Protein AF-R7U9B1-F1 (afdb_monomer_lite)

Organism: Capitella teleta (NCBI:txid283909)

Sequence (199 aa):
MVTTECTVDADKGMPSSDMFSIMAIFERVDSETIRSYTKELQITNTNEERYILKQGPKVVRNLEELTELSSTSPVQFSTSKIEIVRTEDQNPNNWKVQGDLVKITFANGYELLWDGVKTFKIIAPEGQVDNCGLCGNNDGQGPDMLTGPHTVNETSRECDGKKVDVTFNSEASSEAELINSWFAEKIGDSSACQEECRS

pLDDT: mean 81.87, std 12.93, range [31.33, 94.88]

Radius of gyration: 17.47 Å; chains: 1; bounding box: 46×41×41 Å

Structure (mmCIF, N/CA/C/O backbone):
data_AF-R7U9B1-F1
#
_entry.id   AF-R7U9B1-F1
#
loop_
_atom_site.group_PDB
_atom_site.id
_atom_site.type_symbol
_atom_site.label_atom_id
_atom_site.label_alt_id
_atom_site.label_comp_id
_atom_site.label_asym_id
_atom_site.label_entity_id
_atom_site.label_seq_id
_atom_site.pdbx_PDB_ins_code
_atom_site.Cartn_x
_atom_site.Cartn_y
_atom_site.Cartn_z
_atom_site.occupancy
_atom_site.B_iso_or_equiv
_atom_site.auth_seq_id
_atom_site.auth_comp_id
_atom_site.auth_asym_id
_atom_site.auth_atom_id
_atom_site.pdbx_PDB_model_num
ATOM 1 N N . MET A 1 1 ? 3.415 -2.328 -4.914 1.00 75.94 1 MET A N 1
ATOM 2 C CA . MET A 1 1 ? 3.917 -1.858 -3.604 1.00 75.94 1 MET A CA 1
ATOM 3 C C . MET A 1 1 ? 3.895 -0.335 -3.590 1.00 75.94 1 MET A C 1
ATOM 5 O O . MET A 1 1 ? 4.026 0.246 -4.661 1.00 75.94 1 MET A O 1
ATOM 9 N N . VAL A 1 2 ? 3.700 0.278 -2.422 1.00 76.19 2 VAL A N 1
ATOM 10 C CA . VAL A 1 2 ? 3.919 1.710 -2.143 1.00 76.19 2 VAL A CA 1
ATOM 11 C C . VAL A 1 2 ? 4.778 1.797 -0.887 1.00 76.19 2 VAL A C 1
ATOM 13 O O . VAL A 1 2 ? 4.534 1.040 0.051 1.00 76.19 2 VAL A O 1
ATOM 16 N N . THR A 1 3 ? 5.789 2.653 -0.873 1.00 73.06 3 THR A N 1
ATOM 17 C CA . THR A 1 3 ? 6.709 2.810 0.254 1.00 73.06 3 THR A CA 1
ATOM 18 C C . THR A 1 3 ? 7.252 4.232 0.309 1.00 73.06 3 THR A C 1
ATOM 20 O O . THR A 1 3 ? 7.237 4.941 -0.692 1.00 73.06 3 THR A O 1
ATOM 23 N N . THR A 1 4 ? 7.747 4.632 1.471 1.00 69.19 4 THR A N 1
ATOM 24 C CA . THR A 1 4 ? 8.568 5.842 1.646 1.00 69.19 4 THR A CA 1
ATOM 25 C C . THR A 1 4 ? 10.071 5.543 1.625 1.00 69.19 4 THR A C 1
ATOM 27 O O . THR A 1 4 ? 10.901 6.432 1.784 1.00 69.19 4 THR A O 1
ATOM 30 N N . GLU A 1 5 ? 10.455 4.274 1.469 1.00 73.62 5 GLU A N 1
ATOM 31 C CA . GLU A 1 5 ? 11.852 3.834 1.353 1.00 73.62 5 GLU A CA 1
ATOM 32 C C . GLU A 1 5 ? 12.360 3.988 -0.087 1.00 73.62 5 GLU A C 1
ATOM 34 O O . GLU A 1 5 ? 12.566 3.015 -0.811 1.00 73.62 5 GLU A O 1
ATOM 39 N N . CYS A 1 6 ? 12.525 5.233 -0.526 1.00 72.62 6 CYS A N 1
ATOM 40 C CA . CYS A 1 6 ? 12.761 5.546 -1.938 1.00 72.62 6 CYS A CA 1
ATOM 41 C C . CYS A 1 6 ? 14.221 5.827 -2.287 1.00 72.62 6 CYS A C 1
ATOM 43 O O . CYS A 1 6 ? 14.540 6.123 -3.436 1.00 72.62 6 CYS A O 1
ATOM 45 N N . THR A 1 7 ? 15.128 5.713 -1.317 1.00 63.53 7 THR A N 1
ATOM 46 C CA . THR A 1 7 ? 16.565 5.933 -1.507 1.00 63.53 7 THR A CA 1
ATOM 47 C C . THR A 1 7 ? 17.367 4.733 -1.029 1.00 63.53 7 THR A C 1
ATOM 49 O O . THR A 1 7 ? 17.192 4.283 0.101 1.00 63.53 7 THR A O 1
ATOM 52 N N . VAL A 1 8 ? 18.309 4.273 -1.853 1.00 50.31 8 VAL A N 1
ATOM 53 C CA . VAL A 1 8 ? 19.342 3.302 -1.463 1.00 50.31 8 VAL A CA 1
ATOM 54 C C . VAL A 1 8 ? 20.493 4.072 -0.811 1.00 50.31 8 VAL A C 1
ATOM 56 O O . VAL A 1 8 ? 21.564 4.199 -1.392 1.00 50.31 8 VAL A O 1
ATOM 59 N N . ASP A 1 9 ? 20.268 4.687 0.350 1.00 42.50 9 ASP A N 1
ATOM 60 C CA . ASP A 1 9 ? 21.328 5.446 1.025 1.00 42.50 9 ASP A CA 1
ATOM 61 C C . ASP A 1 9 ? 22.011 4.578 2.086 1.00 42.50 9 ASP A C 1
ATOM 63 O O . ASP A 1 9 ? 21.491 4.375 3.181 1.00 42.50 9 ASP A O 1
ATOM 67 N N . ALA A 1 10 ? 23.214 4.095 1.762 1.00 38.34 10 ALA A N 1
ATOM 68 C CA . ALA A 1 10 ? 24.115 3.428 2.705 1.00 38.34 10 ALA A CA 1
ATOM 69 C C . ALA A 1 10 ? 24.669 4.383 3.790 1.00 38.34 10 ALA A C 1
ATOM 71 O O . ALA A 1 10 ? 25.224 3.913 4.781 1.00 38.34 10 ALA A O 1
ATOM 72 N N . ASP A 1 11 ? 24.487 5.701 3.627 1.00 40.28 11 ASP A N 1
ATOM 73 C CA . ASP A 1 11 ? 25.045 6.747 4.499 1.00 40.28 11 ASP A CA 1
ATOM 74 C C . ASP A 1 11 ? 23.997 7.534 5.313 1.00 40.28 11 ASP A C 1
ATOM 76 O O . ASP A 1 11 ? 24.352 8.443 6.071 1.00 40.28 11 ASP A O 1
ATOM 80 N N . LYS A 1 12 ? 22.704 7.185 5.240 1.00 41.59 12 LYS A N 1
ATOM 81 C CA . LYS A 1 12 ? 21.695 7.771 6.137 1.00 41.59 12 LYS A CA 1
ATOM 82 C C . LYS A 1 12 ? 21.559 6.920 7.394 1.00 41.59 12 LYS A C 1
ATOM 84 O O . LYS A 1 12 ? 20.936 5.863 7.404 1.00 41.59 12 LYS A O 1
ATOM 89 N N . GLY A 1 13 ? 22.186 7.397 8.470 1.00 38.97 13 GLY A N 1
ATOM 90 C CA . GLY A 1 13 ? 22.026 6.837 9.807 1.00 38.97 13 GLY A CA 1
ATOM 91 C C . GLY A 1 13 ? 20.552 6.740 10.195 1.00 38.97 13 GLY A C 1
ATOM 92 O O . GLY A 1 13 ? 19.831 7.711 10.030 1.00 38.97 13 GLY A O 1
ATOM 93 N N . MET A 1 14 ? 20.177 5.568 10.719 1.00 31.33 14 MET A N 1
ATOM 94 C CA . MET A 1 14 ? 18.856 5.139 11.197 1.00 31.33 14 MET A CA 1
ATOM 95 C C . MET A 1 14 ? 17.656 5.469 10.280 1.00 31.33 14 MET A C 1
ATOM 97 O O . MET A 1 14 ? 17.376 6.636 10.018 1.00 31.33 14 MET A O 1
ATOM 101 N N . PRO A 1 15 ? 16.868 4.464 9.852 1.00 40.75 15 PRO A N 1
ATOM 102 C CA . PRO A 1 15 ? 15.627 4.732 9.134 1.00 40.75 15 PRO A CA 1
ATOM 103 C C . PRO A 1 15 ? 14.731 5.700 9.921 1.00 40.75 15 PRO A C 1
ATOM 105 O O . PRO A 1 15 ? 14.558 5.537 11.132 1.00 40.75 15 PRO A O 1
ATOM 108 N N . SER A 1 16 ? 14.186 6.721 9.251 1.00 46.19 16 SER A N 1
ATOM 109 C CA . SER A 1 16 ? 13.277 7.684 9.884 1.00 46.19 16 SER A CA 1
ATOM 110 C C . SER A 1 16 ? 12.080 6.950 10.491 1.00 46.19 16 SER A C 1
ATOM 112 O O . SER A 1 16 ? 11.579 6.010 9.885 1.00 46.19 16 SER A O 1
ATOM 114 N N . SER A 1 17 ? 11.547 7.411 11.622 1.00 47.00 17 SER A N 1
ATOM 115 C CA . SER A 1 17 ? 10.337 6.851 12.259 1.00 47.00 17 SER A CA 1
ATOM 116 C C . SER A 1 17 ? 9.076 6.839 11.380 1.00 47.00 17 SER A C 1
ATOM 118 O O . SER A 1 17 ? 8.042 6.314 11.793 1.00 47.00 17 SER A O 1
ATOM 120 N N . ASP A 1 18 ? 9.156 7.444 10.195 1.00 55.31 18 ASP A N 1
ATOM 121 C CA . ASP A 1 18 ? 8.055 7.651 9.268 1.00 55.31 18 ASP A CA 1
ATOM 122 C C . ASP A 1 18 ? 7.992 6.599 8.161 1.00 55.31 18 ASP A C 1
ATOM 124 O O . ASP A 1 18 ? 7.067 6.670 7.346 1.00 55.31 18 ASP A O 1
ATOM 128 N N . MET A 1 19 ? 8.924 5.628 8.110 1.00 70.38 19 MET A N 1
ATOM 129 C CA . MET A 1 19 ? 8.885 4.672 7.006 1.00 70.38 19 MET A CA 1
ATOM 130 C C . MET A 1 19 ? 7.741 3.673 7.151 1.00 70.38 19 MET A C 1
ATOM 132 O O . MET A 1 19 ? 7.527 3.049 8.198 1.00 70.38 19 MET A O 1
ATOM 136 N N . PHE A 1 20 ? 7.013 3.491 6.060 1.00 80.12 20 PHE A N 1
ATOM 137 C CA . PHE A 1 20 ? 6.016 2.447 5.942 1.00 80.12 20 PHE A CA 1
ATOM 138 C C . PHE A 1 20 ? 6.078 1.827 4.549 1.00 80.12 20 PHE A C 1
ATOM 140 O O . PHE A 1 20 ? 6.421 2.485 3.569 1.00 80.12 20 PHE A O 1
ATOM 147 N N . SER A 1 21 ? 5.691 0.559 4.461 1.00 86.62 21 SER A N 1
ATOM 148 C CA . SER A 1 21 ? 5.425 -0.115 3.196 1.00 86.62 21 SER A CA 1
ATOM 149 C C . SER A 1 21 ? 3.998 -0.643 3.182 1.00 86.62 21 SER A C 1
ATOM 151 O O . SER A 1 21 ? 3.504 -1.182 4.173 1.00 86.62 21 SER A O 1
ATOM 153 N N . ILE A 1 22 ? 3.329 -0.482 2.043 1.00 89.62 22 ILE A N 1
ATOM 154 C CA . ILE A 1 22 ? 2.016 -1.048 1.747 1.00 89.62 22 ILE A CA 1
ATOM 155 C C . ILE A 1 22 ? 2.179 -1.971 0.548 1.00 89.62 22 ILE A C 1
ATOM 157 O O . ILE A 1 22 ? 2.514 -1.564 -0.571 1.00 89.62 22 ILE A O 1
ATOM 161 N N . MET A 1 23 ? 1.911 -3.245 0.777 1.00 89.25 23 MET A N 1
ATOM 162 C CA . MET A 1 23 ? 1.913 -4.274 -0.244 1.00 89.25 23 MET A CA 1
ATOM 163 C C . MET A 1 23 ? 0.484 -4.743 -0.490 1.00 89.25 23 MET A C 1
ATOM 165 O O . MET A 1 23 ? -0.181 -5.249 0.412 1.00 89.25 23 MET A O 1
ATOM 169 N N . ALA A 1 24 ? 0.025 -4.582 -1.729 1.00 89.94 24 ALA A N 1
ATOM 170 C CA . ALA A 1 24 ? -1.227 -5.155 -2.194 1.00 89.94 24 ALA A CA 1
ATOM 171 C C . ALA A 1 24 ? -0.963 -6.539 -2.780 1.00 89.94 24 ALA A C 1
ATOM 173 O O . ALA A 1 24 ? -0.098 -6.691 -3.644 1.00 89.94 24 ALA A O 1
ATOM 174 N N . ILE A 1 25 ? -1.708 -7.534 -2.308 1.00 87.44 25 ILE A N 1
ATOM 175 C CA . ILE A 1 25 ? -1.603 -8.912 -2.781 1.00 87.44 25 ILE A CA 1
ATOM 176 C C . ILE A 1 25 ? -2.798 -9.193 -3.666 1.00 87.44 25 ILE A C 1
ATOM 178 O O . ILE A 1 25 ? -3.947 -8.992 -3.266 1.00 87.44 25 ILE A O 1
ATOM 182 N N . PHE A 1 26 ? -2.508 -9.634 -4.883 1.00 84.94 26 PHE A N 1
ATOM 183 C CA . PHE A 1 26 ? -3.506 -9.870 -5.908 1.00 84.94 26 PHE A CA 1
ATOM 184 C C . PHE A 1 26 ? -3.786 -11.362 -6.052 1.00 84.94 26 PHE A C 1
ATOM 186 O O . PHE A 1 26 ? -2.874 -12.183 -6.025 1.00 84.94 26 PHE A O 1
ATOM 193 N N . GLU A 1 27 ? -5.056 -11.703 -6.225 1.00 81.25 27 GLU A N 1
ATOM 194 C CA . GLU A 1 27 ? -5.513 -13.058 -6.518 1.00 81.25 27 GLU A CA 1
ATOM 195 C C . GLU A 1 27 ? -6.327 -13.042 -7.810 1.00 81.25 27 GLU A C 1
ATOM 197 O O . GLU A 1 27 ? -7.109 -12.114 -8.042 1.00 81.25 27 GLU A O 1
ATOM 202 N N . ARG A 1 28 ? -6.118 -14.048 -8.666 1.00 79.31 28 ARG A N 1
ATOM 203 C CA . ARG A 1 28 ? -6.931 -14.234 -9.871 1.00 79.31 28 ARG A CA 1
ATOM 204 C C . ARG A 1 28 ? -8.326 -14.718 -9.485 1.00 79.31 28 ARG A C 1
ATOM 206 O O . ARG A 1 28 ? -8.473 -15.505 -8.556 1.00 79.31 28 ARG A O 1
ATOM 213 N N . VAL A 1 29 ? -9.341 -14.272 -10.223 1.00 78.56 29 VAL A N 1
ATOM 214 C CA . VAL A 1 29 ? -10.730 -14.724 -10.019 1.00 78.56 29 VAL A CA 1
ATOM 215 C C . VAL A 1 29 ? -10.867 -16.223 -10.301 1.00 78.56 29 VAL A C 1
ATOM 217 O O . VAL A 1 29 ? -11.519 -16.939 -9.546 1.00 78.56 29 VAL A O 1
ATOM 220 N N . ASP A 1 30 ? -10.221 -16.692 -11.364 1.00 75.88 30 ASP A N 1
ATOM 221 C CA . ASP A 1 30 ? -10.086 -18.099 -11.730 1.00 75.88 30 ASP A CA 1
ATOM 222 C C . ASP A 1 30 ? -8.819 -18.278 -12.596 1.00 75.88 30 ASP A C 1
ATOM 224 O O . ASP A 1 30 ? -8.121 -17.312 -12.913 1.00 75.88 30 ASP A O 1
ATOM 228 N N . SER A 1 31 ? -8.481 -19.515 -12.959 1.00 69.81 31 SER A N 1
ATOM 229 C CA . SER A 1 31 ? -7.301 -19.808 -13.785 1.00 69.81 31 SER A CA 1
ATOM 230 C C . SER A 1 31 ? -7.455 -19.426 -15.261 1.00 69.81 31 SER A C 1
ATOM 232 O O . SER A 1 31 ? -6.449 -19.331 -15.959 1.00 69.81 31 SER A O 1
ATOM 234 N N . GLU A 1 32 ? -8.684 -19.238 -15.745 1.00 72.25 32 GLU A N 1
ATOM 235 C CA . GLU A 1 32 ? -8.994 -19.003 -17.162 1.00 72.25 32 GLU A CA 1
ATOM 236 C C . GLU A 1 32 ? -9.062 -17.506 -17.507 1.00 72.25 32 GLU A C 1
ATOM 238 O O . GLU A 1 32 ? -8.909 -17.113 -18.664 1.00 72.25 32 GLU A O 1
ATOM 243 N N . THR A 1 33 ? -9.265 -16.651 -16.506 1.00 71.56 33 THR A N 1
ATOM 244 C CA . THR A 1 33 ? -9.371 -15.204 -16.645 1.00 71.56 33 THR A CA 1
ATOM 245 C C . THR A 1 33 ? -8.089 -14.501 -16.198 1.00 71.56 33 THR A C 1
ATOM 247 O O . THR A 1 33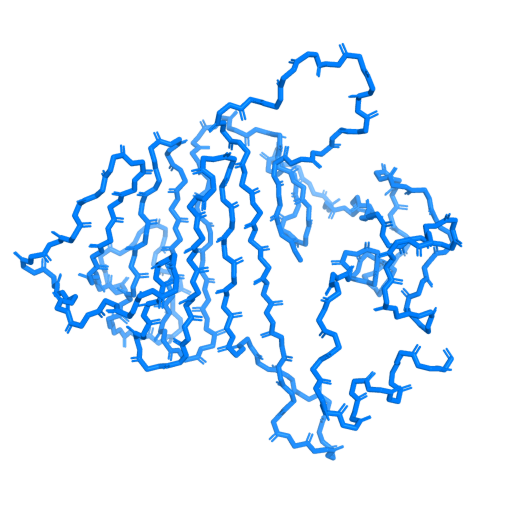 ? -7.467 -14.823 -15.191 1.00 71.56 33 THR A O 1
ATOM 250 N N . ILE A 1 34 ? -7.711 -13.449 -16.930 1.00 73.75 34 ILE A N 1
ATOM 251 C CA . ILE A 1 34 ? -6.559 -12.579 -16.603 1.00 73.75 34 ILE A CA 1
ATOM 252 C C . ILE A 1 34 ? -6.947 -11.541 -15.523 1.00 73.75 34 ILE A C 1
ATOM 254 O O . ILE A 1 34 ? -6.200 -10.620 -15.205 1.00 73.75 34 ILE A O 1
ATOM 258 N N . ARG A 1 35 ? -8.158 -11.628 -14.958 1.00 80.12 35 ARG A N 1
ATOM 259 C CA . ARG A 1 35 ? -8.652 -10.640 -13.996 1.00 80.12 35 ARG A CA 1
ATOM 260 C C . ARG A 1 35 ? -8.203 -11.006 -12.590 1.00 80.12 35 ARG A C 1
ATOM 262 O O . ARG A 1 35 ? -8.536 -12.078 -12.090 1.00 80.12 35 ARG A O 1
ATOM 269 N N . SER A 1 36 ? -7.550 -10.051 -11.938 1.00 82.38 36 SER A N 1
ATOM 270 C CA . SER A 1 36 ? -7.160 -10.145 -10.534 1.00 82.38 36 SER A CA 1
ATOM 271 C C . SER A 1 36 ? -7.858 -9.085 -9.689 1.00 82.38 36 SER A C 1
ATOM 273 O O . SER A 1 36 ? -8.273 -8.036 -10.188 1.00 82.38 36 SER A O 1
ATOM 275 N N . TYR A 1 37 ? -7.980 -9.352 -8.395 1.00 85.69 37 TYR A N 1
ATOM 276 C CA . TYR A 1 37 ? -8.445 -8.399 -7.391 1.00 85.69 37 TYR A CA 1
ATOM 277 C C . TYR A 1 37 ? -7.461 -8.348 -6.226 1.00 85.69 37 TYR A C 1
ATOM 279 O O . TYR A 1 37 ? -6.725 -9.303 -5.985 1.00 85.69 37 TYR A O 1
ATOM 287 N N . THR A 1 38 ? -7.442 -7.236 -5.492 1.00 88.31 38 THR A N 1
ATOM 288 C CA . THR A 1 38 ? -6.680 -7.150 -4.245 1.00 88.31 38 THR A CA 1
ATOM 289 C C . THR A 1 38 ? -7.355 -8.033 -3.199 1.00 88.31 38 THR A C 1
ATOM 291 O O . THR A 1 38 ? -8.482 -7.767 -2.795 1.00 88.31 38 THR A O 1
ATOM 294 N N . LYS A 1 39 ? -6.684 -9.109 -2.794 1.00 87.56 39 LYS A N 1
ATOM 295 C CA . LYS A 1 39 ? -7.151 -10.059 -1.779 1.00 87.56 39 LYS A CA 1
ATOM 296 C C . LYS A 1 39 ? -6.892 -9.541 -0.372 1.00 87.56 39 LYS A C 1
ATOM 298 O O . LYS A 1 39 ? -7.725 -9.685 0.521 1.00 87.56 39 LYS A O 1
ATOM 303 N N . GLU A 1 40 ? -5.714 -8.965 -0.177 1.00 91.31 40 GLU A N 1
ATOM 304 C CA . GLU A 1 40 ? -5.288 -8.436 1.107 1.00 91.31 40 GLU A CA 1
ATOM 305 C C . GLU A 1 40 ? -4.292 -7.289 0.930 1.00 91.31 40 GLU A C 1
ATOM 307 O O . GLU A 1 40 ? -3.586 -7.197 -0.081 1.00 91.31 40 GLU A O 1
ATOM 312 N N . LEU A 1 41 ? -4.230 -6.432 1.944 1.00 92.50 41 LEU A N 1
ATOM 313 C CA . LEU A 1 41 ? -3.169 -5.448 2.103 1.00 92.50 41 LEU A CA 1
ATOM 314 C C . LEU A 1 41 ? -2.302 -5.832 3.285 1.00 92.50 41 LEU A C 1
ATOM 316 O O . LEU A 1 41 ? -2.810 -6.188 4.348 1.00 92.50 41 LEU A O 1
ATOM 320 N N . GLN A 1 42 ? -0.997 -5.711 3.108 1.00 91.69 42 GLN A N 1
ATOM 321 C CA . GLN A 1 42 ? -0.034 -5.838 4.185 1.00 91.69 42 GLN A CA 1
ATOM 322 C C . GLN A 1 42 ? 0.668 -4.511 4.369 1.00 91.69 42 GLN A C 1
ATOM 324 O O . GLN A 1 42 ? 1.222 -3.968 3.416 1.00 91.69 42 GLN A O 1
ATOM 329 N N . ILE A 1 43 ? 0.614 -4.002 5.591 1.00 91.19 43 ILE A N 1
ATOM 330 C CA . ILE A 1 43 ? 1.247 -2.753 5.973 1.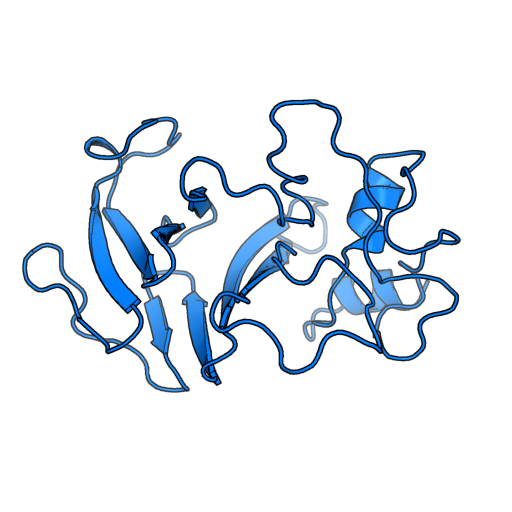00 91.19 43 ILE A CA 1
ATOM 331 C C . ILE A 1 43 ? 2.284 -3.060 7.035 1.00 91.19 43 ILE A C 1
ATOM 333 O O . ILE A 1 43 ? 1.965 -3.725 8.020 1.00 91.19 43 ILE A O 1
ATOM 337 N N . THR A 1 44 ? 3.495 -2.558 6.839 1.00 87.62 44 THR A N 1
ATOM 338 C CA . THR A 1 44 ? 4.576 -2.631 7.823 1.00 87.62 44 THR A CA 1
ATOM 339 C C . THR A 1 44 ? 5.102 -1.224 8.052 1.00 87.62 44 THR A C 1
ATOM 341 O O . THR A 1 44 ? 5.382 -0.519 7.086 1.00 87.62 44 THR A O 1
ATOM 344 N N . ASN A 1 45 ? 5.229 -0.815 9.310 1.00 79.00 45 ASN A N 1
ATOM 345 C CA . ASN A 1 45 ? 5.859 0.442 9.714 1.00 79.00 45 ASN A CA 1
ATOM 346 C C . ASN A 1 45 ? 7.208 0.148 10.405 1.00 79.00 45 ASN A C 1
ATOM 348 O O . ASN A 1 45 ? 7.377 -0.932 10.975 1.00 79.00 45 ASN A O 1
ATOM 352 N N . THR A 1 46 ? 8.153 1.095 10.393 1.00 69.06 46 THR A N 1
ATOM 353 C CA . THR A 1 46 ? 9.455 0.995 11.091 1.00 69.06 46 THR A CA 1
ATOM 354 C C . THR A 1 46 ? 9.374 0.646 12.571 1.00 69.06 46 THR A C 1
ATOM 356 O O . THR A 1 46 ? 10.330 0.113 13.119 1.00 69.06 46 THR A O 1
ATOM 359 N N . ASN A 1 47 ? 8.245 0.919 13.226 1.00 67.38 47 ASN A N 1
ATOM 360 C CA . ASN A 1 47 ? 8.005 0.560 14.627 1.00 67.38 47 ASN A CA 1
ATOM 361 C C . ASN A 1 47 ? 7.582 -0.913 14.819 1.00 67.38 47 ASN A C 1
ATOM 363 O O . ASN A 1 47 ? 6.969 -1.245 15.831 1.00 67.38 47 ASN A O 1
ATOM 367 N N . GLU A 1 48 ? 7.835 -1.773 13.826 1.00 70.06 48 GLU A N 1
ATOM 368 C CA . GLU A 1 48 ? 7.452 -3.195 13.767 1.00 70.06 48 GLU A CA 1
ATOM 369 C C . GLU A 1 48 ? 5.939 -3.461 13.836 1.00 70.06 48 GLU A C 1
ATOM 371 O O . GLU A 1 48 ? 5.498 -4.611 13.893 1.00 70.06 48 GLU A O 1
ATOM 376 N N . GLU A 1 49 ? 5.110 -2.416 13.778 1.00 84.88 49 GLU A N 1
ATOM 377 C CA . GLU A 1 49 ? 3.675 -2.597 13.633 1.00 84.88 49 GLU A CA 1
ATOM 378 C C . GLU A 1 49 ? 3.362 -3.146 12.249 1.00 84.88 49 GLU A C 1
ATOM 380 O O . GLU A 1 49 ? 3.660 -2.534 11.218 1.00 84.88 49 GLU A O 1
ATOM 385 N N . ARG A 1 50 ? 2.704 -4.301 12.251 1.00 90.94 50 ARG A N 1
ATOM 386 C CA . ARG A 1 50 ? 2.249 -4.970 11.049 1.00 90.94 50 ARG A CA 1
ATOM 387 C C . ARG A 1 50 ? 0.740 -5.088 11.054 1.00 90.94 50 ARG A C 1
ATOM 389 O O . ARG A 1 50 ? 0.164 -5.662 11.977 1.00 90.94 50 ARG A O 1
ATOM 396 N N . TYR A 1 51 ? 0.124 -4.635 9.971 1.00 93.06 51 TYR A N 1
ATOM 397 C CA . TYR A 1 51 ? -1.302 -4.779 9.714 1.00 93.06 51 TYR A CA 1
ATOM 398 C C . TYR A 1 51 ? -1.522 -5.680 8.505 1.00 93.06 51 TYR A C 1
ATOM 400 O O . TYR A 1 51 ? -0.834 -5.566 7.491 1.00 93.06 51 TYR A O 1
ATOM 408 N N . ILE A 1 52 ? -2.502 -6.573 8.601 1.00 93.94 52 ILE A N 1
ATOM 409 C CA . ILE A 1 52 ? -3.015 -7.343 7.471 1.00 93.94 52 ILE A CA 1
ATOM 410 C C . ILE A 1 52 ? -4.507 -7.058 7.370 1.00 93.94 52 ILE A C 1
ATOM 412 O O . ILE A 1 52 ? -5.278 -7.443 8.251 1.00 93.94 52 ILE A O 1
ATOM 416 N N . LEU A 1 53 ? -4.903 -6.386 6.294 1.00 94.38 53 LEU A N 1
ATOM 417 C CA . LEU A 1 53 ? -6.301 -6.153 5.955 1.00 94.38 53 LEU A CA 1
ATOM 418 C C . LEU A 1 53 ? -6.760 -7.252 5.010 1.00 94.38 53 LEU A C 1
ATOM 420 O O . LEU A 1 53 ? -6.250 -7.360 3.897 1.00 94.38 53 LEU A O 1
ATOM 424 N N . LYS A 1 54 ? -7.708 -8.070 5.460 1.00 92.19 54 LYS A N 1
ATOM 425 C CA . LYS A 1 54 ? -8.273 -9.174 4.676 1.00 92.19 54 LYS A CA 1
ATOM 426 C C . LYS A 1 54 ? -9.687 -8.828 4.217 1.00 92.19 54 LYS A C 1
ATOM 428 O O . LYS A 1 54 ? -10.295 -7.851 4.665 1.00 92.19 54 LYS A O 1
ATOM 433 N N . GLN A 1 55 ? -10.230 -9.656 3.333 1.00 89.19 55 GLN A N 1
ATOM 434 C CA . GLN A 1 55 ? -11.640 -9.577 2.965 1.00 89.19 55 GLN A CA 1
ATOM 435 C C . GLN A 1 55 ? -12.556 -9.809 4.181 1.00 89.19 55 GLN A C 1
ATOM 437 O O . GLN A 1 55 ? -12.254 -10.628 5.055 1.00 89.19 55 GLN A O 1
ATOM 442 N N . GLY A 1 56 ? -13.688 -9.103 4.224 1.00 85.50 56 GLY A N 1
ATOM 443 C CA . GLY A 1 56 ? -14.680 -9.210 5.298 1.00 85.50 56 GLY A CA 1
ATOM 444 C C . GLY A 1 56 ? -14.456 -8.250 6.478 1.00 85.50 56 GLY A C 1
ATOM 445 O O . GLY A 1 56 ? -14.567 -8.680 7.621 1.00 85.50 56 GLY A O 1
ATOM 446 N N . PRO A 1 57 ? -14.252 -6.950 6.210 1.00 82.75 57 PRO A N 1
ATOM 447 C CA . PRO A 1 57 ? -13.584 -5.956 7.089 1.00 82.75 57 PRO A CA 1
ATOM 448 C C . PRO A 1 57 ? -12.624 -6.467 8.187 1.00 82.75 57 PRO A C 1
ATOM 450 O O . PRO A 1 57 ? -12.589 -5.925 9.290 1.00 82.75 57 PRO A O 1
ATOM 453 N N . LYS A 1 58 ? -11.821 -7.503 7.914 1.00 90.50 58 LYS A N 1
ATOM 454 C CA . LYS A 1 58 ? -10.961 -8.118 8.939 1.00 90.50 58 LYS A CA 1
ATOM 455 C C . LYS A 1 58 ? -9.604 -7.440 9.015 1.00 90.50 58 LYS A C 1
ATOM 457 O O . LYS A 1 58 ? -8.939 -7.265 7.991 1.00 90.50 58 LYS A O 1
ATOM 462 N N . VAL A 1 59 ? -9.161 -7.159 10.236 1.00 94.25 59 VAL A N 1
ATOM 463 C CA . VAL A 1 59 ? -7.858 -6.551 10.517 1.00 94.25 59 VAL A CA 1
ATOM 464 C C . VAL A 1 59 ? -7.078 -7.447 11.462 1.00 94.25 59 VAL A C 1
ATOM 466 O O . VAL A 1 59 ? -7.551 -7.762 12.549 1.00 94.25 59 VAL A O 1
ATOM 469 N N . VAL A 1 60 ? -5.870 -7.836 11.063 1.00 94.44 60 VAL A N 1
ATOM 470 C CA . VAL A 1 60 ? -4.906 -8.510 11.939 1.00 94.44 60 VAL A CA 1
ATOM 471 C C . VAL A 1 60 ? -3.768 -7.541 12.229 1.00 94.44 60 VAL A C 1
ATOM 473 O O . VAL A 1 60 ? -3.127 -7.075 11.290 1.00 94.44 60 VAL A O 1
ATOM 476 N N . ARG A 1 61 ? -3.499 -7.250 13.503 1.00 92.94 61 ARG A N 1
ATOM 477 C CA . ARG A 1 61 ? -2.370 -6.431 13.960 1.00 92.94 61 ARG A CA 1
ATOM 478 C C . ARG A 1 61 ? -1.396 -7.309 14.737 1.00 92.94 61 ARG A C 1
ATOM 480 O O . ARG A 1 61 ? -1.804 -7.956 15.689 1.00 92.94 61 ARG A O 1
ATOM 487 N N . ASN A 1 62 ? -0.120 -7.332 14.354 1.00 91.25 62 ASN A N 1
ATOM 488 C CA . ASN A 1 62 ? 0.936 -8.082 15.056 1.00 91.25 62 ASN A CA 1
ATOM 489 C C . ASN A 1 62 ? 0.549 -9.539 15.396 1.00 91.25 62 ASN A C 1
ATOM 491 O O . ASN A 1 62 ? 0.848 -10.025 16.479 1.00 91.25 62 ASN A O 1
ATOM 495 N N . LEU A 1 63 ? -0.095 -10.234 14.445 1.00 88.31 63 LEU A N 1
ATOM 496 C CA . LEU A 1 63 ? -0.615 -11.613 14.555 1.00 88.31 63 LEU A CA 1
ATOM 497 C C . LEU A 1 63 ? -1.934 -11.788 15.332 1.00 88.31 63 LEU A C 1
ATOM 499 O O . LEU A 1 63 ? -2.454 -12.90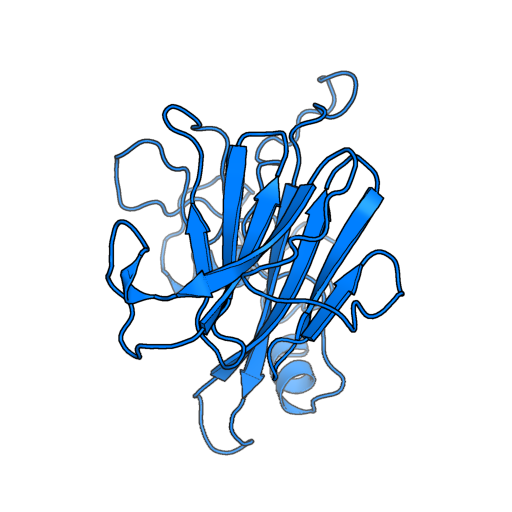1 15.365 1.00 88.31 63 LEU A O 1
ATOM 503 N N . GLU A 1 64 ? -2.522 -10.722 15.867 1.00 91.50 64 GLU A N 1
ATOM 504 C CA . GLU A 1 64 ? -3.805 -10.759 16.578 1.00 91.50 64 GLU A CA 1
ATOM 505 C C . GLU A 1 64 ? -4.933 -10.162 15.728 1.00 91.50 64 GLU A C 1
ATOM 507 O O . GLU A 1 64 ? -4.799 -9.075 15.164 1.00 91.50 64 GLU A O 1
ATOM 512 N N . GLU A 1 65 ? -6.056 -10.873 15.603 1.00 92.94 65 GLU A N 1
ATOM 513 C CA . GLU A 1 65 ? -7.243 -10.363 14.906 1.00 92.94 65 GLU A CA 1
ATOM 514 C C . GLU A 1 65 ? -8.008 -9.378 15.798 1.00 92.94 65 GLU A C 1
ATOM 516 O O . GLU A 1 65 ? -8.307 -9.669 16.954 1.00 92.94 65 GLU A O 1
ATOM 521 N N . LEU A 1 66 ? -8.345 -8.211 15.248 1.00 91.31 66 LEU A N 1
ATOM 522 C CA . LEU A 1 66 ? -9.143 -7.197 15.929 1.00 91.31 66 LEU A CA 1
ATOM 523 C C . LEU A 1 66 ? -10.629 -7.498 15.718 1.00 91.31 66 LEU A C 1
ATOM 525 O O . LEU A 1 66 ? -11.146 -7.355 14.611 1.00 91.31 66 LEU A O 1
ATOM 529 N N . THR A 1 67 ? -11.324 -7.910 16.778 1.00 82.62 67 THR A N 1
ATOM 530 C CA . THR A 1 67 ? -12.714 -8.396 16.699 1.00 82.62 67 THR A CA 1
ATOM 531 C C . THR A 1 67 ? -13.782 -7.343 17.001 1.00 82.62 67 THR A C 1
ATOM 533 O O . THR A 1 67 ? -14.953 -7.579 16.724 1.00 82.62 67 THR A O 1
ATOM 536 N N . GLU A 1 68 ? -13.411 -6.185 17.553 1.00 77.62 68 GLU A N 1
ATOM 537 C CA . GLU A 1 68 ? -14.356 -5.166 18.054 1.00 77.62 68 GLU A CA 1
ATOM 538 C C . GLU A 1 68 ? -14.281 -3.833 17.290 1.00 77.62 68 GLU A C 1
ATOM 540 O O . GLU A 1 68 ? -14.457 -2.754 17.855 1.00 77.62 68 GLU A O 1
ATOM 545 N N . LEU A 1 69 ? -14.013 -3.880 15.984 1.00 83.56 69 LEU A N 1
ATOM 546 C CA . LEU A 1 69 ? -13.992 -2.667 15.168 1.00 83.56 69 LEU A CA 1
ATOM 547 C C . LEU A 1 69 ? -15.411 -2.133 14.948 1.00 83.56 69 LEU A C 1
ATOM 549 O O . LEU A 1 69 ? -16.287 -2.831 14.439 1.00 83.56 69 LEU A O 1
ATOM 553 N N . SER A 1 70 ? -15.630 -0.868 15.298 1.00 80.12 70 SER A N 1
ATOM 554 C CA . SER A 1 70 ? -16.888 -0.163 15.046 1.00 80.12 70 SER A CA 1
ATOM 555 C C . SER A 1 70 ? -16.644 1.320 14.773 1.00 80.12 70 SER A C 1
ATOM 557 O O . SER A 1 70 ? -15.565 1.848 15.045 1.00 80.12 70 SER A O 1
ATOM 559 N N . SER A 1 71 ? -17.658 2.006 14.247 1.00 78.50 71 SER A N 1
ATOM 560 C CA . SER A 1 71 ? -17.610 3.456 14.024 1.00 78.50 71 SER A CA 1
ATOM 561 C C . SER A 1 71 ? -17.717 4.264 15.318 1.00 78.50 71 SER A C 1
ATOM 563 O O . SER A 1 71 ? -17.283 5.410 15.380 1.00 78.50 71 SER A O 1
ATOM 565 N N . THR A 1 72 ? -18.280 3.675 16.374 1.00 81.25 72 THR A N 1
ATOM 566 C CA . THR A 1 72 ? -18.502 4.335 17.669 1.00 81.25 72 THR A CA 1
ATOM 567 C C . THR A 1 72 ? -17.403 4.059 18.687 1.00 81.25 72 THR A C 1
ATOM 569 O O . THR A 1 72 ? -17.369 4.687 19.744 1.00 81.25 72 THR A O 1
ATOM 572 N N . SER A 1 73 ? -16.521 3.102 18.414 1.00 83.50 73 SER A N 1
ATOM 573 C CA . SER A 1 73 ? -15.423 2.738 19.309 1.00 83.50 73 SER A CA 1
ATOM 574 C C . SER A 1 73 ? -14.161 2.456 18.498 1.00 83.50 73 SER A C 1
ATOM 576 O O . SER A 1 73 ? -13.833 1.295 18.252 1.00 83.50 73 SER A O 1
ATOM 578 N N . PRO A 1 74 ? -13.463 3.518 18.052 1.00 88.31 74 PRO A N 1
ATOM 579 C CA . PRO A 1 74 ? -12.152 3.385 17.442 1.00 88.31 74 PRO A CA 1
ATOM 580 C C . PRO A 1 74 ? -11.171 2.673 18.369 1.00 88.31 74 PRO A C 1
ATOM 582 O O . PRO A 1 74 ? -11.117 2.953 19.568 1.00 88.31 74 PRO A O 1
ATOM 585 N N . VAL A 1 75 ? -10.344 1.807 17.796 1.00 91.12 75 VAL A N 1
ATOM 586 C CA . VAL A 1 75 ? -9.238 1.171 18.505 1.00 91.12 75 VAL A CA 1
ATOM 587 C C . VAL A 1 75 ? -8.001 2.046 18.327 1.00 91.12 75 VAL A C 1
ATOM 589 O O . VAL A 1 75 ? -7.513 2.237 17.213 1.00 91.12 75 VAL A O 1
ATOM 592 N N . GLN A 1 76 ? -7.513 2.609 19.429 1.00 91.38 76 GLN A N 1
ATOM 593 C CA . GLN A 1 76 ? -6.354 3.497 19.445 1.00 91.38 76 GLN A CA 1
ATOM 594 C C . GLN A 1 76 ? -5.105 2.743 19.910 1.00 91.38 76 GLN A C 1
ATOM 596 O O . GLN A 1 76 ? -5.105 2.112 20.967 1.00 91.38 76 GLN A O 1
ATOM 601 N N . PHE A 1 77 ? -4.024 2.880 19.153 1.00 89.50 77 PHE A N 1
ATOM 602 C CA . PHE A 1 77 ? -2.681 2.427 19.499 1.00 89.50 77 PHE A CA 1
ATOM 603 C C . PHE A 1 77 ? -1.732 3.628 19.606 1.00 89.50 77 PHE A C 1
ATOM 605 O O . PHE A 1 77 ? -2.115 4.772 19.345 1.00 89.50 77 PHE A O 1
ATOM 612 N N . SER A 1 78 ? -0.483 3.377 20.005 1.00 86.38 78 SER A N 1
ATOM 613 C CA . SER A 1 78 ? 0.547 4.416 20.150 1.00 86.38 78 SER A CA 1
ATOM 614 C C . SER A 1 78 ? 0.854 5.142 18.841 1.00 86.38 78 SER A C 1
ATOM 616 O O . SER A 1 78 ? 1.109 6.340 18.852 1.00 86.38 78 SER A O 1
ATOM 618 N N . THR A 1 79 ? 0.835 4.417 17.724 1.00 86.69 79 THR A N 1
ATOM 619 C CA . THR A 1 79 ? 1.293 4.900 16.409 1.00 86.69 79 THR A CA 1
ATOM 620 C C . THR A 1 79 ? 0.215 4.820 15.334 1.00 86.69 79 THR A C 1
ATOM 622 O O . THR A 1 79 ? 0.456 5.201 14.189 1.00 86.69 79 THR A O 1
ATOM 625 N N . SER A 1 80 ? -0.986 4.359 15.687 1.00 90.75 80 SER A N 1
ATOM 626 C CA . SER A 1 80 ? -2.107 4.264 14.760 1.00 90.75 80 SER A CA 1
ATOM 627 C C . SER A 1 80 ? -3.459 4.335 15.466 1.00 90.75 80 SER A C 1
ATOM 629 O O . SER A 1 80 ? -3.584 4.092 16.667 1.00 90.75 80 SER A O 1
ATOM 631 N N . LYS A 1 81 ? -4.490 4.651 14.692 1.00 92.69 81 LYS A N 1
ATOM 632 C CA . LYS A 1 81 ? -5.899 4.580 15.066 1.00 92.69 81 LYS A CA 1
ATOM 633 C C . LYS A 1 81 ? -6.630 3.771 14.006 1.00 92.69 81 LYS A C 1
ATOM 635 O O . LYS A 1 81 ? -6.414 3.998 12.817 1.00 92.69 81 LYS A O 1
ATOM 640 N N . ILE A 1 82 ? -7.501 2.859 14.428 1.00 94.06 82 ILE A N 1
ATOM 641 C CA . ILE A 1 82 ? -8.314 2.036 13.531 1.00 94.06 82 ILE A CA 1
ATOM 642 C C . ILE A 1 82 ? -9.786 2.243 13.846 1.00 94.06 82 ILE A C 1
ATOM 644 O O . ILE A 1 82 ? -10.203 2.145 14.998 1.00 94.06 82 ILE A O 1
ATOM 648 N N . GLU A 1 83 ? -10.584 2.511 12.822 1.00 93.94 83 GLU A N 1
ATOM 649 C CA . GLU A 1 83 ? -12.021 2.725 12.963 1.00 93.94 83 GLU A CA 1
ATOM 650 C C . GLU A 1 83 ? -12.782 2.290 11.711 1.00 93.94 83 GLU A C 1
ATOM 652 O O . GLU A 1 83 ? -12.208 2.153 10.629 1.00 93.94 83 GLU A O 1
ATOM 657 N N . ILE A 1 84 ? -14.087 2.069 11.867 1.00 93.88 84 ILE A N 1
ATOM 658 C CA . ILE A 1 84 ? -14.989 1.911 10.728 1.00 93.88 84 ILE A CA 1
ATOM 659 C C . ILE A 1 84 ? -15.554 3.284 10.367 1.00 93.88 84 ILE A C 1
ATOM 661 O O . ILE A 1 84 ? -16.169 3.943 11.203 1.00 93.88 84 ILE A O 1
ATOM 665 N N . VAL A 1 85 ? -15.365 3.706 9.122 1.00 93.88 85 VAL A N 1
ATOM 666 C CA . VAL A 1 85 ? -15.915 4.956 8.572 1.00 93.88 85 VAL A CA 1
ATOM 667 C C . VAL A 1 85 ? -16.826 4.654 7.396 1.00 93.88 85 VAL A C 1
ATOM 669 O O . VAL A 1 85 ? -16.787 3.552 6.860 1.00 93.88 85 VAL A O 1
ATOM 672 N N . ARG A 1 86 ? -17.613 5.628 6.939 1.00 93.50 86 ARG A N 1
ATOM 673 C CA . ARG A 1 86 ? -18.424 5.460 5.730 1.00 93.50 86 ARG A CA 1
ATOM 674 C C . ARG A 1 86 ? -17.786 6.122 4.526 1.00 93.50 86 ARG A C 1
ATOM 676 O O . ARG A 1 86 ? -17.156 7.172 4.644 1.00 93.50 86 ARG A O 1
ATOM 683 N N . THR A 1 87 ? -17.997 5.535 3.354 1.00 92.25 87 THR A N 1
ATOM 684 C CA . THR A 1 87 ? -17.574 6.093 2.060 1.00 92.25 87 THR A CA 1
ATOM 685 C C . THR A 1 87 ? -18.102 7.507 1.827 1.00 92.25 87 THR A C 1
ATOM 687 O O . THR A 1 87 ? -17.381 8.336 1.277 1.00 92.25 87 THR A O 1
ATOM 690 N N . GLU A 1 88 ? -19.334 7.788 2.267 1.00 91.75 88 GLU A N 1
ATOM 691 C CA . GLU A 1 88 ? -20.014 9.079 2.097 1.00 91.75 88 GLU A CA 1
ATOM 692 C C . GLU A 1 88 ? -19.326 10.234 2.833 1.00 91.75 88 GLU A C 1
ATOM 694 O O . GLU A 1 88 ? -19.372 11.369 2.359 1.00 91.75 88 GLU A O 1
ATOM 699 N N . ASP A 1 89 ? -18.605 9.921 3.911 1.00 90.94 89 ASP A N 1
ATOM 700 C CA . ASP A 1 89 ? -17.880 10.887 4.737 1.00 90.94 89 ASP A CA 1
ATOM 701 C C . ASP A 1 89 ? -16.449 11.157 4.233 1.00 90.94 89 ASP A C 1
ATOM 703 O O . ASP A 1 89 ? -15.732 11.983 4.799 1.00 90.94 89 ASP A O 1
ATOM 707 N N . GLN A 1 90 ? -15.989 10.450 3.193 1.00 89.94 90 GLN A N 1
ATOM 708 C CA . GLN A 1 90 ? -14.603 10.552 2.725 1.00 89.94 90 GLN A CA 1
ATOM 709 C C . GLN A 1 90 ? -14.410 11.701 1.734 1.00 89.94 90 GLN A C 1
ATOM 711 O O . GLN A 1 90 ? -15.238 11.927 0.857 1.00 89.94 90 GLN A O 1
ATOM 716 N N . ASN A 1 91 ? -13.257 12.370 1.792 1.00 84.38 91 ASN A N 1
ATOM 717 C CA . ASN A 1 91 ? -12.860 13.383 0.815 1.00 84.38 91 ASN A CA 1
ATOM 718 C C . ASN A 1 91 ? -11.500 13.022 0.180 1.00 84.38 91 ASN A C 1
ATOM 720 O O . ASN A 1 91 ? -10.529 12.870 0.918 1.00 84.38 91 ASN A O 1
ATOM 724 N N . PRO A 1 92 ? -11.398 12.872 -1.156 1.00 83.50 92 PRO A N 1
ATOM 725 C CA . PRO A 1 92 ? -12.500 12.889 -2.121 1.00 83.50 92 PRO A CA 1
ATOM 726 C C . PRO A 1 92 ? -13.389 11.640 -2.009 1.00 83.50 92 PRO A C 1
ATOM 728 O O . PRO A 1 92 ? -12.882 10.523 -1.862 1.00 83.50 92 PRO A O 1
ATOM 731 N N . ASN A 1 93 ? -14.709 11.802 -2.154 1.00 84.12 93 ASN A N 1
ATOM 732 C CA . ASN A 1 93 ? -15.642 10.676 -2.270 1.00 84.12 93 ASN A CA 1
ATOM 733 C C . ASN A 1 93 ? -15.713 10.197 -3.728 1.00 84.12 93 ASN A C 1
ATOM 735 O O . ASN A 1 93 ? -16.593 10.583 -4.493 1.00 84.12 93 ASN A O 1
ATOM 739 N N . ASN A 1 94 ? -14.755 9.364 -4.122 1.00 86.06 94 ASN A N 1
ATOM 740 C CA . ASN A 1 94 ? -14.683 8.741 -5.447 1.00 86.06 94 ASN A CA 1
ATOM 741 C C . ASN A 1 94 ? -14.839 7.210 -5.384 1.00 86.06 94 ASN A C 1
ATOM 743 O O . ASN A 1 94 ? -14.350 6.486 -6.255 1.00 86.06 94 ASN A O 1
ATOM 747 N N . TRP A 1 95 ? -15.522 6.707 -4.353 1.00 87.38 95 TRP A N 1
ATOM 748 C CA . TRP A 1 95 ? -15.801 5.283 -4.196 1.00 87.38 95 TRP A CA 1
ATOM 749 C C . TRP A 1 95 ? -16.935 4.847 -5.127 1.00 87.38 95 TRP A C 1
ATOM 751 O O . TRP A 1 95 ? -18.024 5.419 -5.122 1.00 87.38 95 TRP A O 1
ATOM 761 N N . LYS A 1 96 ? -16.692 3.797 -5.921 1.00 84.81 96 LYS A N 1
ATOM 762 C CA . LYS A 1 96 ? -17.704 3.242 -6.841 1.00 84.81 96 LYS A CA 1
ATOM 763 C C . LYS A 1 96 ? -18.874 2.586 -6.109 1.00 84.81 96 LYS A C 1
ATOM 765 O O . LYS A 1 96 ? -19.978 2.543 -6.640 1.00 84.81 96 LYS A O 1
ATOM 770 N N . VAL A 1 97 ? -18.612 2.039 -4.927 1.00 84.62 97 VAL A N 1
ATOM 771 C CA . VAL A 1 97 ? -19.593 1.369 -4.073 1.00 84.62 97 VAL A CA 1
ATOM 772 C C . VAL A 1 97 ? -19.608 2.105 -2.747 1.00 84.62 97 VAL A C 1
ATOM 774 O O . VAL A 1 97 ? -18.544 2.408 -2.215 1.00 84.62 97 VAL A O 1
ATOM 777 N N . GLN A 1 98 ? -20.804 2.418 -2.254 1.00 88.50 98 GLN A N 1
ATOM 778 C CA . GLN A 1 98 ? -20.981 3.075 -0.964 1.00 88.50 98 GLN A CA 1
ATOM 779 C C . GLN A 1 98 ? -21.127 2.029 0.146 1.00 88.50 98 GLN A C 1
ATOM 781 O O . GLN A 1 98 ? -21.727 0.976 -0.080 1.00 88.50 98 GLN A O 1
ATOM 786 N N . GLY A 1 99 ? -20.591 2.315 1.330 1.00 90.88 99 GLY A N 1
ATOM 787 C CA . GLY A 1 99 ? -20.636 1.412 2.473 1.00 90.88 99 GLY A CA 1
ATOM 788 C C . GLY A 1 99 ? -19.621 1.760 3.556 1.00 90.88 99 GLY A C 1
ATOM 789 O O . GLY A 1 99 ? -19.101 2.876 3.611 1.00 90.88 99 GLY A O 1
ATOM 790 N N . ASP A 1 100 ? -19.354 0.777 4.407 1.00 92.50 100 ASP A N 1
ATOM 791 C CA . ASP A 1 100 ? -18.378 0.880 5.483 1.00 92.50 100 ASP A CA 1
ATOM 792 C C . ASP A 1 100 ? -16.961 0.584 4.968 1.00 92.50 100 ASP A C 1
ATOM 794 O O . ASP A 1 100 ? -16.747 -0.293 4.129 1.00 92.50 100 ASP A O 1
ATOM 798 N N . LEU A 1 101 ? -15.986 1.316 5.497 1.00 94.25 101 LEU A N 1
ATOM 799 C CA . LEU A 1 101 ? -14.565 1.189 5.217 1.00 94.25 101 LEU A CA 1
ATOM 800 C C . LEU A 1 101 ? -13.821 0.959 6.527 1.00 94.25 101 LEU A C 1
ATOM 802 O O . LEU A 1 101 ? -14.076 1.640 7.521 1.00 94.25 101 LEU A O 1
ATOM 806 N N . VAL A 1 102 ? -12.831 0.074 6.505 1.00 94.88 102 VAL A N 1
ATOM 807 C CA . VAL A 1 102 ? -11.792 0.070 7.536 1.00 94.88 102 VAL A CA 1
ATOM 808 C C . VAL A 1 102 ? -10.865 1.246 7.253 1.00 94.88 102 VAL A C 1
ATOM 810 O O . VAL A 1 102 ? -10.261 1.299 6.180 1.00 94.88 102 VAL A O 1
ATOM 813 N N . LYS A 1 103 ? -10.741 2.168 8.208 1.00 94.62 103 LYS A N 1
ATOM 814 C CA . LYS A 1 103 ? -9.782 3.271 8.176 1.00 94.62 103 LYS A CA 1
ATOM 815 C C . LYS A 1 103 ? -8.659 3.006 9.169 1.00 94.62 103 LYS A C 1
ATOM 817 O O . LYS A 1 103 ? -8.926 2.767 10.344 1.00 94.62 103 LYS A O 1
ATOM 822 N N . ILE A 1 104 ? -7.416 3.083 8.702 1.00 93.50 104 ILE A N 1
ATOM 823 C CA . ILE A 1 104 ? -6.231 3.186 9.554 1.00 93.50 104 ILE A CA 1
ATOM 824 C C . ILE A 1 104 ? -5.648 4.583 9.368 1.00 93.50 104 ILE A C 1
ATOM 826 O O . ILE A 1 104 ? -5.310 4.953 8.247 1.00 93.50 104 ILE A O 1
ATOM 830 N N . THR A 1 105 ? -5.507 5.334 10.454 1.00 92.56 105 THR A N 1
ATOM 831 C CA . THR A 1 105 ? -4.763 6.598 10.488 1.00 92.56 105 THR A CA 1
ATOM 832 C C . THR A 1 105 ? -3.469 6.374 11.253 1.00 92.56 105 THR A C 1
ATOM 834 O O . THR A 1 105 ? -3.500 5.939 12.404 1.00 92.56 105 THR A O 1
ATOM 837 N N . PHE A 1 106 ? -2.335 6.661 10.628 1.00 89.62 106 PHE A N 1
ATOM 838 C CA . PHE A 1 106 ? -1.010 6.529 11.226 1.00 89.62 106 PHE A CA 1
ATOM 839 C C . PHE A 1 106 ? -0.561 7.844 11.873 1.00 89.62 106 PHE A C 1
ATOM 841 O O . PHE A 1 106 ? -0.986 8.929 11.477 1.00 89.62 106 PHE A O 1
ATOM 848 N N . ALA A 1 107 ? 0.328 7.761 12.866 1.00 87.50 107 ALA A N 1
ATOM 849 C CA . ALA A 1 107 ? 0.855 8.934 13.568 1.00 87.50 107 ALA A CA 1
ATOM 850 C C . ALA A 1 107 ? 1.647 9.894 12.659 1.00 87.50 107 ALA A C 1
ATOM 852 O O . ALA A 1 107 ? 1.694 11.088 12.936 1.00 87.50 107 ALA A O 1
ATOM 853 N N . ASN A 1 108 ? 2.214 9.390 11.558 1.00 82.31 108 ASN A N 1
ATOM 854 C CA . ASN A 1 108 ? 2.882 10.188 10.525 1.00 82.31 108 ASN A CA 1
ATOM 855 C C . ASN A 1 108 ? 1.895 10.868 9.545 1.00 82.31 108 ASN A C 1
ATOM 857 O O . ASN A 1 108 ? 2.319 11.440 8.548 1.00 82.31 108 ASN A O 1
ATOM 861 N N . GLY A 1 109 ? 0.582 10.799 9.798 1.00 87.88 109 GLY A N 1
ATOM 862 C CA . GLY A 1 109 ? -0.454 11.487 9.022 1.00 87.88 109 GLY A CA 1
ATOM 863 C C . GLY A 1 109 ? -0.981 10.722 7.808 1.00 87.88 109 GLY A C 1
ATOM 864 O O . GLY A 1 109 ? -1.945 11.173 7.193 1.00 87.88 109 GLY A O 1
ATOM 865 N N . TYR A 1 110 ? -0.407 9.565 7.473 1.00 89.38 110 TYR A N 1
ATOM 866 C CA . TYR A 1 110 ? -0.953 8.719 6.415 1.00 89.38 110 TYR A CA 1
ATOM 867 C C . TYR A 1 110 ? -2.281 8.100 6.824 1.00 89.38 110 TYR A C 1
ATOM 869 O O . TYR A 1 110 ? -2.480 7.701 7.975 1.00 89.38 110 TYR A O 1
ATOM 877 N N . GLU A 1 111 ? -3.161 7.931 5.845 1.00 92.25 111 GLU A N 1
ATOM 878 C CA . GLU A 1 111 ? -4.401 7.192 6.021 1.00 92.25 111 GLU A CA 1
ATOM 879 C C . GLU A 1 111 ? -4.526 6.078 4.986 1.00 92.25 111 GLU A C 1
ATOM 881 O O . GLU A 1 111 ? -4.173 6.232 3.815 1.00 92.25 111 GLU A O 1
ATOM 886 N N . LEU A 1 112 ? -5.072 4.949 5.419 1.00 93.62 112 LEU A N 1
ATOM 887 C CA . LEU A 1 112 ? -5.440 3.837 4.561 1.00 93.62 112 LEU A CA 1
ATOM 888 C C . LEU A 1 112 ? -6.919 3.526 4.750 1.00 93.62 112 LEU A C 1
ATOM 890 O O . LEU A 1 112 ? -7.386 3.352 5.872 1.00 93.62 112 LEU A O 1
ATOM 894 N N . LEU A 1 113 ? -7.638 3.412 3.641 1.00 94.88 113 LEU A N 1
ATOM 895 C CA . LEU A 1 113 ? -9.045 3.039 3.596 1.00 94.88 113 LEU A CA 1
ATOM 896 C C . LEU A 1 113 ? -9.195 1.732 2.818 1.00 94.88 113 LEU A C 1
ATOM 898 O O . LEU A 1 113 ? -8.666 1.620 1.713 1.00 94.88 113 LEU A O 1
ATOM 902 N N . TRP A 1 114 ? -9.941 0.772 3.360 1.00 94.06 114 TRP A N 1
ATOM 903 C CA . TRP A 1 114 ? -10.195 -0.533 2.746 1.00 94.06 114 TRP A CA 1
ATOM 904 C C . TRP A 1 114 ? -11.682 -0.872 2.766 1.00 94.06 114 TRP A C 1
ATOM 906 O O . TRP A 1 114 ? -12.302 -0.852 3.828 1.00 94.06 114 TRP A O 1
ATOM 916 N N . ASP A 1 115 ? -12.244 -1.228 1.608 1.00 91.69 115 ASP A N 1
ATOM 917 C CA . ASP A 1 115 ? -13.666 -1.585 1.479 1.00 91.69 115 ASP A CA 1
ATOM 918 C C . ASP A 1 115 ? -14.008 -2.998 1.979 1.00 91.69 115 ASP A C 1
ATOM 920 O O . ASP A 1 115 ? -15.167 -3.404 1.951 1.00 91.69 115 ASP A O 1
ATOM 924 N N . GLY A 1 116 ? -13.016 -3.781 2.418 1.00 89.12 116 GLY A N 1
ATOM 925 C CA . GLY A 1 116 ? -13.241 -5.159 2.851 1.00 89.12 116 GLY A CA 1
ATOM 926 C C . GLY A 1 116 ? -13.470 -6.151 1.709 1.00 89.12 116 GLY A C 1
ATOM 927 O O . GLY A 1 116 ? -13.748 -7.318 1.985 1.00 89.12 116 GLY A O 1
ATOM 928 N N . VAL A 1 117 ? -13.372 -5.723 0.448 1.00 87.62 117 VAL A N 1
ATOM 929 C CA . VAL A 1 117 ? -13.702 -6.528 -0.734 1.00 87.62 117 VAL A CA 1
ATOM 930 C C . VAL A 1 117 ? -12.542 -6.565 -1.726 1.00 87.62 117 VAL A C 1
ATOM 932 O O . VAL A 1 117 ? -12.043 -7.650 -2.028 1.00 87.62 117 VAL A O 1
ATOM 935 N N . LYS A 1 118 ? -12.151 -5.410 -2.279 1.00 86.06 118 LYS A N 1
ATOM 936 C CA . LYS A 1 118 ? -11.137 -5.306 -3.345 1.00 86.06 118 LYS A CA 1
ATOM 937 C C . LYS A 1 118 ? -10.534 -3.915 -3.546 1.00 86.06 118 LYS A C 1
ATOM 939 O O . LYS A 1 118 ? -9.545 -3.808 -4.267 1.00 86.06 118 LYS A O 1
ATOM 944 N N . THR A 1 119 ? -11.134 -2.856 -3.010 1.00 89.19 119 THR A N 1
ATOM 945 C CA . THR A 1 119 ? -10.736 -1.472 -3.295 1.00 89.19 119 THR A CA 1
ATOM 946 C C . THR A 1 119 ? -10.121 -0.846 -2.061 1.00 89.19 119 THR A C 1
ATOM 948 O O . THR A 1 119 ? -10.697 -0.890 -0.974 1.00 89.19 119 THR A O 1
ATOM 951 N N . PHE A 1 120 ? -8.977 -0.198 -2.243 1.00 92.38 120 PHE A N 1
ATOM 952 C CA . PHE A 1 120 ? -8.336 0.580 -1.198 1.00 92.38 120 PHE A CA 1
ATOM 953 C C . PHE A 1 120 ? -7.949 1.966 -1.683 1.00 92.38 120 PHE A C 1
ATOM 955 O O . PHE A 1 120 ? -7.848 2.219 -2.884 1.00 92.38 120 PHE A O 1
ATOM 962 N N . LYS A 1 121 ? -7.711 2.855 -0.724 1.00 92.56 121 LYS A N 1
ATOM 963 C CA . LYS A 1 121 ? -7.150 4.179 -0.957 1.00 92.56 121 LYS A CA 1
ATOM 964 C C . LYS A 1 121 ? -6.073 4.453 0.076 1.00 92.56 121 LYS A C 1
ATOM 966 O O . LYS A 1 121 ? -6.301 4.233 1.261 1.00 92.56 121 LYS A O 1
ATOM 971 N N . ILE A 1 122 ? -4.943 4.959 -0.393 1.00 91.69 122 ILE A N 1
ATOM 972 C CA . ILE A 1 122 ? -3.879 5.512 0.441 1.00 91.69 122 ILE A CA 1
ATOM 973 C C . ILE A 1 122 ? -3.979 7.029 0.315 1.00 91.69 122 ILE A C 1
ATOM 975 O O . ILE A 1 122 ? -4.101 7.542 -0.798 1.00 91.69 122 ILE A O 1
ATOM 979 N N . ILE A 1 123 ? -3.974 7.732 1.439 1.00 90.50 123 ILE A N 1
ATOM 980 C CA . ILE A 1 123 ? -3.968 9.192 1.497 1.00 90.50 123 ILE A CA 1
ATOM 981 C C . ILE A 1 123 ? -2.663 9.595 2.173 1.00 90.50 123 ILE A C 1
ATOM 983 O O . ILE A 1 123 ? -2.436 9.265 3.337 1.00 90.50 123 ILE A O 1
ATOM 987 N N . ALA A 1 124 ? -1.800 10.266 1.416 1.00 87.62 124 ALA A N 1
ATOM 988 C CA . ALA A 1 124 ? -0.585 10.863 1.946 1.00 87.62 124 ALA A CA 1
ATOM 989 C C . ALA A 1 124 ? -0.906 12.217 2.605 1.00 87.62 124 ALA A C 1
ATOM 991 O O . ALA A 1 124 ? -1.803 12.923 2.127 1.00 87.62 124 ALA A O 1
ATOM 992 N N . PRO A 1 125 ? -0.192 12.601 3.676 1.00 86.31 125 PRO A N 1
ATOM 993 C CA . PRO A 1 125 ? -0.296 13.940 4.235 1.00 86.31 125 PRO A CA 1
ATOM 994 C C . PRO A 1 125 ? 0.194 14.991 3.226 1.00 86.31 125 PRO A C 1
ATOM 996 O O . PRO A 1 125 ? 1.028 14.719 2.359 1.00 86.31 125 PRO A O 1
ATOM 999 N N . GLU A 1 126 ? -0.341 16.207 3.330 1.00 82.75 126 GLU A N 1
ATOM 1000 C CA . GLU A 1 126 ? 0.012 17.314 2.438 1.00 82.75 126 GLU A CA 1
ATOM 1001 C C . GLU A 1 126 ? 1.510 17.652 2.530 1.00 82.75 126 GLU A C 1
ATOM 1003 O O . GLU A 1 126 ? 2.072 17.738 3.621 1.00 82.75 126 GLU A O 1
ATOM 1008 N N . GLY A 1 127 ? 2.159 17.855 1.379 1.00 74.62 127 GLY A N 1
ATOM 1009 C CA . GLY A 1 127 ? 3.579 18.222 1.296 1.00 74.62 127 GLY A CA 1
ATOM 1010 C C . GLY A 1 127 ? 4.571 17.055 1.383 1.00 74.62 127 GLY A C 1
ATOM 1011 O O . GLY A 1 127 ? 5.775 17.287 1.309 1.00 74.62 127 GLY A O 1
ATOM 1012 N N . GLN A 1 128 ? 4.096 15.814 1.506 1.00 73.88 128 GLN A N 1
ATOM 1013 C CA . GLN A 1 128 ? 4.953 14.632 1.584 1.00 73.88 128 GLN A CA 1
ATOM 1014 C C . GLN A 1 128 ? 5.332 14.118 0.185 1.00 73.88 128 GLN A C 1
ATOM 1016 O O . GLN A 1 128 ? 4.484 13.572 -0.520 1.00 73.88 128 GLN A O 1
ATOM 1021 N N . VAL A 1 129 ? 6.602 14.264 -0.202 1.00 67.88 129 VAL A N 1
ATOM 1022 C CA . VAL A 1 129 ? 7.108 13.970 -1.566 1.00 67.88 129 VAL A CA 1
ATOM 1023 C C . VAL A 1 129 ? 8.071 12.778 -1.644 1.00 67.88 129 VAL A C 1
ATOM 1025 O O . VAL A 1 129 ? 8.580 12.457 -2.711 1.00 67.88 129 VAL A O 1
ATOM 1028 N N . ASP A 1 130 ? 8.305 12.093 -0.524 1.00 75.50 130 ASP A N 1
ATOM 1029 C CA . ASP A 1 130 ? 9.279 10.995 -0.438 1.00 75.50 130 ASP A CA 1
ATOM 1030 C C . ASP A 1 130 ? 8.629 9.611 -0.609 1.00 75.50 130 ASP A C 1
ATOM 1032 O O . ASP A 1 130 ? 9.091 8.625 -0.040 1.00 75.50 130 ASP A O 1
ATOM 1036 N N . ASN A 1 131 ? 7.519 9.532 -1.348 1.00 84.19 131 ASN A N 1
ATOM 1037 C CA . ASN A 1 131 ? 6.877 8.262 -1.675 1.00 84.19 131 ASN A CA 1
ATOM 1038 C C . ASN A 1 131 ? 7.433 7.689 -2.976 1.00 84.19 131 ASN A C 1
ATOM 1040 O O . ASN A 1 131 ? 7.940 8.399 -3.838 1.00 84.19 131 ASN A O 1
ATOM 1044 N N . CYS A 1 132 ? 7.305 6.383 -3.134 1.00 86.38 132 CYS A N 1
ATOM 1045 C CA . CYS A 1 132 ? 7.586 5.680 -4.372 1.00 86.38 132 CYS A CA 1
ATOM 1046 C C . CYS A 1 132 ? 6.796 4.378 -4.397 1.00 86.38 132 CYS A C 1
ATOM 1048 O O . CYS A 1 132 ? 6.309 3.863 -3.384 1.00 86.38 132 CYS A O 1
ATOM 1050 N N . GLY A 1 133 ? 6.647 3.830 -5.593 1.00 89.19 133 GLY A N 1
ATOM 1051 C CA . GLY A 1 133 ? 5.850 2.643 -5.820 1.00 89.19 133 GLY A CA 1
ATOM 1052 C C . GLY A 1 133 ? 4.918 2.816 -6.998 1.00 89.19 133 GLY A C 1
ATOM 1053 O O . GLY A 1 133 ? 5.001 3.765 -7.772 1.00 89.19 133 GLY A O 1
ATOM 1054 N N . LEU A 1 134 ? 3.945 1.916 -7.074 1.00 91.31 134 LEU A N 1
ATOM 1055 C CA . LEU A 1 134 ? 2.926 1.932 -8.126 1.00 91.31 134 LEU A CA 1
ATOM 1056 C C . LEU A 1 134 ? 1.965 3.126 -8.038 1.00 91.31 134 LEU A C 1
ATOM 1058 O O . LEU A 1 134 ? 1.186 3.341 -8.959 1.00 91.31 134 LEU A O 1
ATOM 1062 N N . CYS A 1 135 ? 1.981 3.870 -6.929 1.00 90.00 135 CYS A N 1
ATOM 1063 C CA . CYS A 1 135 ? 1.184 5.084 -6.754 1.00 90.00 135 CYS A CA 1
ATOM 1064 C C . CYS A 1 135 ? 1.965 6.370 -7.068 1.00 90.00 135 CYS A C 1
ATOM 1066 O O . CYS A 1 135 ? 1.439 7.448 -6.806 1.00 90.00 135 CYS A O 1
ATOM 1068 N N . GLY A 1 136 ? 3.175 6.258 -7.625 1.00 88.12 136 GLY A N 1
ATOM 1069 C CA . GLY A 1 136 ? 4.005 7.404 -7.980 1.00 88.12 136 GLY A CA 1
ATOM 1070 C C . GLY A 1 136 ? 4.760 8.000 -6.795 1.00 88.12 136 GLY A C 1
ATOM 1071 O O . GLY A 1 136 ? 4.930 7.337 -5.766 1.00 88.12 136 GLY A O 1
ATOM 1072 N N . ASN A 1 137 ? 5.235 9.235 -6.963 1.00 85.62 137 ASN A N 1
ATOM 1073 C CA . ASN A 1 137 ? 6.093 9.921 -5.989 1.00 85.62 137 ASN A CA 1
ATOM 1074 C C . ASN A 1 137 ? 5.399 11.069 -5.229 1.00 85.62 137 ASN A C 1
ATOM 1076 O O . ASN A 1 137 ? 5.945 11.580 -4.253 1.00 85.62 137 ASN A O 1
ATOM 1080 N N . ASN A 1 138 ? 4.169 11.419 -5.621 1.00 86.06 138 ASN A N 1
ATOM 1081 C CA . ASN A 1 138 ? 3.364 12.478 -5.006 1.00 86.06 138 ASN A CA 1
ATOM 1082 C C . ASN A 1 138 ? 3.966 13.898 -5.141 1.00 86.06 138 ASN A C 1
ATOM 1084 O O . ASN A 1 138 ? 3.692 14.761 -4.307 1.00 86.06 138 ASN A O 1
ATOM 1088 N N . ASP A 1 139 ? 4.751 14.175 -6.188 1.00 84.69 139 ASP A N 1
ATOM 1089 C CA . ASP A 1 139 ? 5.322 15.510 -6.450 1.00 84.69 139 ASP A CA 1
ATOM 1090 C C . ASP A 1 139 ? 4.374 16.465 -7.217 1.00 84.69 139 ASP A C 1
ATOM 1092 O O . ASP A 1 139 ? 4.686 17.640 -7.439 1.00 84.69 139 ASP A O 1
ATOM 1096 N N . GLY A 1 140 ? 3.190 15.972 -7.597 1.00 84.75 140 GLY A N 1
ATOM 1097 C CA . GLY A 1 140 ? 2.171 16.712 -8.345 1.00 84.75 140 GLY A CA 1
ATOM 1098 C C . GLY A 1 140 ? 2.421 16.785 -9.855 1.00 84.75 140 GLY A C 1
ATOM 1099 O O . GLY A 1 140 ? 1.657 17.447 -10.563 1.00 84.75 140 GLY A O 1
ATOM 1100 N N . GLN A 1 141 ? 3.460 16.119 -10.352 1.00 83.44 141 GLN A N 1
ATOM 1101 C CA . GLN A 1 141 ? 3.782 15.964 -11.763 1.00 83.44 141 GLN A CA 1
ATOM 1102 C C . GLN A 1 141 ? 3.440 14.539 -12.214 1.00 83.44 141 GLN A C 1
ATOM 1104 O O . GLN A 1 141 ? 3.091 13.671 -11.426 1.00 83.44 141 GLN A O 1
ATOM 1109 N N . GLY A 1 142 ? 3.402 14.323 -13.524 1.00 83.69 142 GLY A N 1
ATOM 1110 C CA . GLY A 1 142 ? 3.158 13.001 -14.084 1.00 83.69 142 GLY A CA 1
ATOM 1111 C C . GLY A 1 142 ? 3.555 12.951 -15.557 1.00 83.69 142 GLY A C 1
ATOM 1112 O O . GLY A 1 142 ? 3.666 14.006 -16.193 1.00 83.69 142 GLY A O 1
ATOM 1113 N N . PRO A 1 143 ? 3.730 11.748 -16.130 1.00 83.12 143 PRO A N 1
ATOM 1114 C CA . PRO A 1 143 ? 3.518 10.435 -15.507 1.00 83.12 143 PRO A CA 1
ATOM 1115 C C . PRO A 1 143 ? 4.656 9.997 -14.563 1.00 83.12 143 PRO A C 1
ATOM 1117 O O . PRO A 1 143 ? 5.828 10.150 -14.891 1.00 83.12 143 PRO A O 1
ATOM 1120 N N . ASP A 1 144 ? 4.304 9.373 -13.435 1.00 85.56 144 ASP A N 1
ATOM 1121 C CA . ASP A 1 144 ? 5.272 8.852 -12.457 1.00 85.56 144 ASP A CA 1
ATOM 1122 C C . ASP A 1 144 ? 5.682 7.418 -12.801 1.00 85.56 144 ASP A C 1
ATOM 1124 O O . ASP A 1 144 ? 5.035 6.447 -12.404 1.00 85.56 144 ASP A O 1
ATOM 1128 N N . MET A 1 145 ? 6.770 7.285 -13.559 1.00 89.81 145 MET A N 1
ATOM 1129 C CA . MET A 1 145 ? 7.232 6.006 -14.115 1.00 89.81 145 MET A CA 1
ATOM 1130 C C . MET A 1 145 ? 8.534 5.507 -13.474 1.00 89.81 145 MET A C 1
ATOM 1132 O O . MET A 1 145 ? 9.315 4.822 -14.126 1.00 89.81 145 MET A O 1
ATOM 1136 N N . LEU A 1 146 ? 8.800 5.839 -12.209 1.00 90.25 146 LEU A N 1
ATOM 1137 C CA . LEU A 1 146 ? 10.034 5.413 -11.539 1.00 90.25 146 LEU A CA 1
ATOM 1138 C C . LEU A 1 146 ? 10.011 3.918 -11.187 1.00 90.25 146 LEU A C 1
ATOM 1140 O O . LEU A 1 146 ? 9.096 3.427 -10.519 1.00 90.25 146 LEU A O 1
ATOM 1144 N N . THR A 1 147 ? 11.036 3.195 -11.628 1.00 89.56 147 THR A N 1
ATOM 1145 C CA . THR A 1 147 ? 11.185 1.745 -11.456 1.00 89.56 147 THR A CA 1
ATOM 1146 C C . THR A 1 147 ? 11.498 1.354 -10.014 1.00 89.56 147 THR A C 1
ATOM 1148 O O . THR A 1 147 ? 12.245 2.018 -9.294 1.00 89.56 147 THR A O 1
ATOM 1151 N N . GLY A 1 148 ? 10.936 0.225 -9.598 1.00 87.50 148 GLY A N 1
ATOM 1152 C CA . GLY A 1 148 ? 11.185 -0.406 -8.314 1.00 87.50 148 GLY A CA 1
ATOM 1153 C C . GLY A 1 148 ? 12.428 -1.304 -8.299 1.00 87.50 148 GLY A C 1
ATOM 1154 O O . GLY A 1 148 ? 13.161 -1.413 -9.282 1.00 87.50 148 GLY A O 1
ATOM 1155 N N . PRO A 1 149 ? 12.697 -1.944 -7.153 1.00 85.44 149 PRO A N 1
ATOM 1156 C CA . PRO A 1 149 ? 13.943 -2.674 -6.909 1.00 85.44 149 PRO A CA 1
ATOM 1157 C C . PRO A 1 149 ? 13.970 -4.109 -7.474 1.00 85.44 149 PRO A C 1
ATOM 1159 O O . PRO A 1 149 ? 14.975 -4.800 -7.322 1.00 85.44 149 PRO A O 1
ATOM 1162 N N . HIS A 1 150 ? 12.901 -4.601 -8.112 1.00 86.38 150 HIS A N 1
ATOM 1163 C CA . HIS A 1 150 ? 12.853 -5.954 -8.684 1.00 86.38 150 HIS A CA 1
ATOM 1164 C C . HIS A 1 150 ? 13.566 -6.029 -10.044 1.00 86.38 150 HIS A C 1
ATOM 1166 O O . HIS A 1 150 ? 12.939 -6.057 -11.103 1.00 86.38 150 HIS A O 1
ATOM 1172 N N . THR A 1 151 ? 14.897 -6.038 -10.008 1.00 83.88 151 THR A N 1
ATOM 1173 C CA . THR A 1 151 ? 15.762 -5.945 -11.195 1.00 83.88 151 THR A CA 1
ATOM 1174 C C . THR A 1 151 ? 16.539 -7.241 -11.446 1.00 83.88 151 THR A C 1
ATOM 1176 O O . THR A 1 151 ? 16.643 -8.093 -10.562 1.00 83.88 151 THR A O 1
ATOM 1179 N N . VAL A 1 152 ? 17.134 -7.394 -12.635 1.00 83.56 152 VAL A N 1
ATOM 1180 C CA . VAL A 1 152 ? 17.996 -8.552 -12.965 1.00 83.56 152 VAL A CA 1
ATOM 1181 C C . VAL A 1 152 ? 19.204 -8.712 -12.035 1.00 83.56 152 VAL A C 1
ATOM 1183 O O . VAL A 1 152 ? 19.687 -9.827 -11.848 1.00 83.56 152 VAL A O 1
ATOM 1186 N N . ASN A 1 153 ? 19.669 -7.616 -11.430 1.00 77.44 153 ASN A N 1
ATOM 1187 C CA . ASN A 1 153 ? 20.819 -7.608 -10.525 1.00 77.44 153 ASN A CA 1
ATOM 1188 C C . ASN A 1 153 ? 20.437 -7.925 -9.071 1.00 77.44 153 ASN A C 1
ATOM 1190 O O . ASN A 1 153 ? 21.322 -8.172 -8.253 1.00 77.44 153 ASN A O 1
ATOM 1194 N N . GLU A 1 154 ? 19.142 -7.930 -8.743 1.00 72.62 154 GLU A N 1
ATOM 1195 C CA . GLU A 1 154 ? 18.659 -8.183 -7.390 1.00 72.62 154 GLU A CA 1
ATOM 1196 C C . GLU A 1 154 ? 18.463 -9.687 -7.157 1.00 72.62 154 GLU A C 1
ATOM 1198 O O . GLU A 1 154 ? 17.670 -10.358 -7.825 1.00 72.62 154 GLU A O 1
ATOM 1203 N N . THR A 1 155 ? 19.197 -10.239 -6.190 1.00 66.38 155 THR A N 1
ATOM 1204 C CA . THR A 1 155 ? 19.139 -11.671 -5.857 1.00 66.38 155 THR A CA 1
ATOM 1205 C C . THR A 1 155 ? 18.184 -11.985 -4.715 1.00 66.38 155 THR A C 1
ATOM 1207 O O . THR A 1 155 ? 17.899 -13.155 -4.483 1.00 66.38 155 THR A O 1
ATOM 1210 N N . SER A 1 156 ? 17.721 -10.971 -3.978 1.00 63.59 156 SER A N 1
ATOM 1211 C CA . SER A 1 156 ? 16.886 -11.172 -2.791 1.00 63.59 156 SER A CA 1
ATOM 1212 C C . SER A 1 156 ? 15.411 -11.410 -3.087 1.00 63.59 156 SER A C 1
ATOM 1214 O O . SER A 1 156 ? 14.689 -11.646 -2.135 1.00 63.59 156 SER A O 1
ATOM 1216 N N . ARG A 1 157 ? 14.963 -11.323 -4.353 1.00 67.44 157 ARG A N 1
ATOM 1217 C CA . ARG A 1 157 ? 13.541 -11.391 -4.716 1.00 67.44 157 ARG A CA 1
ATOM 1218 C C . ARG A 1 157 ? 13.159 -12.632 -5.525 1.00 67.44 157 ARG A C 1
ATOM 1220 O O . ARG A 1 157 ? 13.683 -12.870 -6.611 1.00 67.44 157 ARG A O 1
ATOM 1227 N N . GLU A 1 158 ? 12.183 -13.370 -5.011 1.00 68.50 158 GLU A N 1
ATOM 1228 C CA . GLU A 1 158 ? 11.515 -14.513 -5.632 1.00 68.50 158 GLU A CA 1
ATOM 1229 C C . GLU A 1 158 ? 10.534 -14.089 -6.747 1.00 68.50 158 GLU A C 1
ATOM 1231 O O . GLU A 1 158 ? 9.398 -13.747 -6.432 1.00 68.50 158 GLU A O 1
ATOM 1236 N N . CYS A 1 159 ? 10.954 -14.100 -8.027 1.00 79.12 159 CYS A N 1
ATOM 1237 C CA . CYS A 1 159 ? 10.125 -14.242 -9.252 1.00 79.12 159 CYS A CA 1
ATOM 1238 C C . CYS A 1 159 ? 10.961 -13.921 -10.512 1.00 79.12 159 CYS A C 1
ATOM 1240 O O . CYS A 1 159 ? 10.791 -12.867 -11.129 1.00 79.12 159 CYS A O 1
ATOM 1242 N N . ASP A 1 160 ? 11.883 -14.807 -10.906 1.00 81.69 160 ASP A N 1
ATOM 1243 C CA . ASP A 1 160 ? 12.838 -14.519 -11.992 1.00 81.69 160 ASP A CA 1
ATOM 1244 C C . ASP A 1 160 ? 12.158 -14.114 -13.310 1.00 81.69 160 ASP A C 1
ATOM 1246 O O . ASP A 1 160 ? 12.619 -13.185 -13.972 1.00 81.69 160 ASP A O 1
ATOM 1250 N N . GLY A 1 161 ? 11.010 -14.718 -13.636 1.00 82.25 161 GLY A N 1
ATOM 1251 C CA . GLY A 1 161 ? 10.251 -14.405 -14.854 1.00 82.25 161 GLY A CA 1
ATOM 1252 C C . GLY A 1 161 ? 9.618 -13.012 -14.917 1.00 82.25 161 GLY A C 1
ATOM 1253 O O . GLY A 1 161 ? 9.079 -12.608 -15.948 1.00 82.25 161 GLY A O 1
ATOM 1254 N N . LYS A 1 162 ? 9.683 -12.245 -13.823 1.00 84.69 162 LYS A N 1
ATOM 1255 C CA . LYS A 1 162 ? 9.215 -10.851 -13.754 1.00 84.69 162 LYS A CA 1
ATOM 1256 C C . LYS A 1 162 ? 10.344 -9.859 -13.500 1.00 84.69 162 LYS A C 1
ATOM 1258 O O . LYS A 1 162 ? 10.061 -8.689 -13.246 1.00 84.69 162 LYS A O 1
ATOM 1263 N N . LYS A 1 163 ? 11.608 -10.288 -13.529 1.00 87.06 163 LYS A N 1
ATOM 1264 C CA . LYS A 1 163 ? 12.738 -9.362 -13.413 1.00 87.06 163 LYS A CA 1
ATOM 1265 C C . LYS A 1 163 ? 12.789 -8.441 -14.626 1.00 87.06 163 LYS A C 1
ATOM 1267 O O . LYS A 1 163 ? 12.511 -8.849 -15.751 1.00 87.06 163 LYS A O 1
ATOM 1272 N N . VAL A 1 164 ? 13.162 -7.193 -14.379 1.00 89.00 164 VAL A N 1
ATOM 1273 C CA . VAL A 1 164 ? 13.345 -6.176 -15.418 1.00 89.00 164 VAL A CA 1
ATOM 1274 C C . VAL A 1 164 ? 14.807 -5.743 -15.494 1.00 89.00 164 VAL A C 1
ATOM 1276 O O . VAL A 1 164 ? 15.504 -5.691 -14.477 1.00 89.00 164 VAL A O 1
ATOM 1279 N N . ASP A 1 165 ? 15.283 -5.450 -16.703 1.00 91.38 165 ASP A N 1
ATOM 1280 C CA . ASP A 1 165 ? 16.663 -5.017 -16.958 1.00 91.38 165 ASP A CA 1
ATOM 1281 C C . ASP A 1 165 ? 16.782 -3.488 -16.875 1.00 91.38 165 ASP A C 1
ATOM 1283 O O . ASP A 1 165 ? 17.026 -2.790 -17.856 1.00 91.38 165 ASP A O 1
ATOM 1287 N N . VAL A 1 166 ? 16.514 -2.964 -15.681 1.00 87.00 166 VAL A N 1
ATOM 1288 C CA . VAL A 1 166 ? 16.552 -1.533 -15.352 1.00 87.00 166 VAL A CA 1
ATOM 1289 C C . VAL A 1 166 ? 17.158 -1.339 -13.967 1.00 87.00 166 VAL A C 1
ATOM 1291 O O . VAL A 1 166 ? 17.192 -2.263 -13.157 1.00 87.00 166 VAL A O 1
ATOM 1294 N N . THR A 1 167 ? 17.634 -0.132 -13.678 1.00 86.81 167 THR A N 1
ATOM 1295 C CA . THR A 1 167 ? 18.130 0.231 -12.342 1.00 86.81 167 THR A CA 1
ATOM 1296 C C . THR A 1 167 ? 16.965 0.722 -11.486 1.00 86.81 167 THR A C 1
ATOM 1298 O O . THR A 1 167 ? 15.985 1.231 -12.015 1.00 86.81 167 THR A O 1
ATOM 1301 N N . PHE A 1 168 ? 17.049 0.600 -10.163 1.00 85.56 168 PHE A N 1
ATOM 1302 C CA . PHE A 1 168 ? 16.088 1.237 -9.259 1.00 85.56 168 PHE A CA 1
ATOM 1303 C C . PHE A 1 168 ? 16.033 2.763 -9.474 1.00 85.56 168 PHE A C 1
ATOM 1305 O O . PHE A 1 168 ? 17.077 3.391 -9.665 1.00 85.56 168 PHE A O 1
ATOM 1312 N N . ASN A 1 169 ? 14.832 3.349 -9.419 1.00 85.25 169 ASN A N 1
ATOM 1313 C CA . ASN A 1 169 ? 14.550 4.771 -9.659 1.00 85.25 169 ASN A CA 1
ATOM 1314 C C . ASN A 1 169 ? 14.932 5.298 -11.057 1.00 85.25 169 ASN A C 1
ATOM 1316 O O . ASN A 1 169 ? 15.083 6.508 -11.238 1.00 85.25 169 ASN A O 1
ATOM 1320 N N . SER A 1 170 ? 15.080 4.432 -12.060 1.00 89.50 170 SER A N 1
ATOM 1321 C CA . SER A 1 170 ? 15.129 4.876 -13.457 1.00 89.50 170 SER A CA 1
ATOM 1322 C C . SER A 1 170 ? 13.719 5.074 -14.018 1.00 89.50 170 SER A C 1
ATOM 1324 O O . SER A 1 170 ? 12.743 4.575 -13.467 1.00 89.50 170 SER A O 1
ATOM 1326 N N . GLU A 1 171 ? 13.596 5.777 -15.139 1.00 91.00 171 GLU A N 1
ATOM 13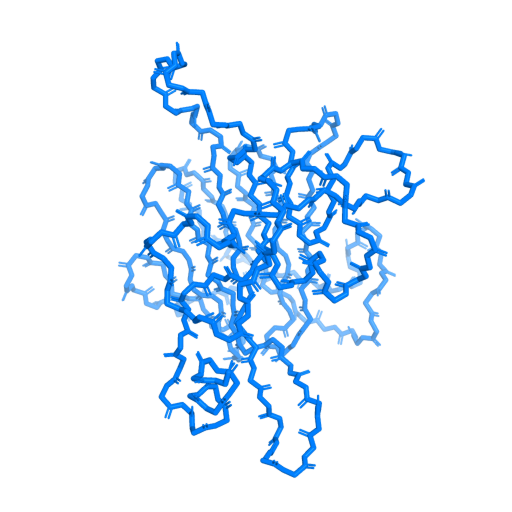27 C CA . GLU A 1 171 ? 12.320 5.904 -15.846 1.00 91.00 171 GLU A CA 1
ATOM 1328 C C . GLU A 1 171 ? 11.994 4.605 -16.601 1.00 91.00 171 GLU A C 1
ATOM 1330 O O . GLU A 1 171 ? 12.800 4.121 -17.396 1.00 91.00 171 GLU A O 1
ATOM 1335 N N . ALA A 1 172 ? 10.821 4.031 -16.335 1.00 92.19 172 ALA A N 1
ATOM 1336 C CA . ALA A 1 172 ? 10.318 2.853 -17.023 1.00 92.19 172 ALA A CA 1
ATOM 1337 C C . ALA A 1 172 ? 9.839 3.209 -18.437 1.00 92.19 172 ALA A C 1
ATOM 1339 O O . ALA A 1 172 ? 9.086 4.158 -18.652 1.00 92.19 172 ALA A O 1
ATOM 1340 N N . SER A 1 173 ? 10.205 2.373 -19.400 1.00 92.81 173 SER A N 1
ATOM 1341 C CA . SER A 1 173 ? 9.824 2.489 -20.809 1.00 92.81 173 SER A CA 1
ATOM 1342 C C . SER A 1 173 ? 8.379 2.059 -21.096 1.00 92.81 173 SER A C 1
ATOM 1344 O O . SER A 1 173 ? 7.839 2.345 -22.167 1.00 92.81 173 SER A O 1
ATOM 1346 N N . SER A 1 174 ? 7.742 1.348 -20.158 1.00 93.38 174 SER A N 1
ATOM 1347 C CA . SER A 1 174 ? 6.369 0.856 -20.281 1.00 93.38 174 SER A CA 1
ATOM 1348 C C . SER A 1 174 ? 5.713 0.608 -18.921 1.00 93.38 174 SER A C 1
ATOM 1350 O O . SER A 1 174 ? 6.388 0.400 -17.913 1.00 93.38 174 SER A O 1
ATOM 1352 N N . GLU A 1 175 ? 4.377 0.554 -18.896 1.00 91.56 175 GLU A N 1
ATOM 1353 C CA . GLU A 1 175 ? 3.615 0.179 -17.694 1.00 91.56 175 GLU A CA 1
ATOM 1354 C C . GLU A 1 175 ? 3.971 -1.228 -17.200 1.00 91.56 175 GLU A C 1
ATOM 1356 O O . GLU A 1 175 ? 4.047 -1.462 -15.998 1.00 91.56 175 GLU A O 1
ATOM 1361 N N . ALA A 1 176 ? 4.213 -2.170 -18.117 1.00 91.25 176 ALA A N 1
ATOM 1362 C CA . ALA A 1 176 ? 4.581 -3.535 -17.759 1.00 91.25 176 ALA A CA 1
ATOM 1363 C C . ALA A 1 176 ? 5.934 -3.580 -17.035 1.00 91.25 176 ALA A C 1
ATOM 1365 O O . ALA A 1 176 ? 6.065 -4.266 -16.023 1.00 91.25 176 ALA A O 1
ATOM 1366 N N . GLU A 1 177 ? 6.916 -2.817 -17.521 1.00 92.44 177 GLU A N 1
ATOM 1367 C CA . GLU A 1 177 ? 8.223 -2.680 -16.875 1.00 92.44 177 GLU A CA 1
ATOM 1368 C C . GLU A 1 177 ? 8.097 -2.030 -15.492 1.00 92.44 177 GLU A C 1
ATOM 1370 O O . GLU A 1 177 ? 8.623 -2.567 -14.517 1.00 92.44 177 GLU A O 1
ATOM 1375 N N . LEU A 1 178 ? 7.312 -0.950 -15.375 1.00 92.56 178 LEU A N 1
ATOM 1376 C CA . LEU A 1 178 ? 7.017 -0.314 -14.090 1.00 92.56 178 LEU A CA 1
ATOM 1377 C C . LEU A 1 178 ? 6.392 -1.314 -13.106 1.00 92.56 178 LEU A C 1
ATOM 1379 O O . LEU A 1 178 ? 6.894 -1.491 -11.997 1.00 92.56 178 LEU A O 1
ATOM 1383 N N . ILE A 1 179 ? 5.322 -2.002 -13.505 1.00 90.94 179 ILE A N 1
ATOM 1384 C CA . ILE A 1 179 ? 4.591 -2.934 -12.637 1.00 90.94 179 ILE A CA 1
ATOM 1385 C C . ILE A 1 179 ? 5.499 -4.072 -12.163 1.00 90.94 179 ILE A C 1
ATOM 1387 O O . ILE A 1 179 ? 5.540 -4.371 -10.967 1.00 90.94 179 ILE A O 1
ATOM 1391 N N . ASN A 1 180 ? 6.253 -4.671 -13.084 1.00 89.75 180 ASN A N 1
ATOM 1392 C CA . ASN A 1 180 ? 7.148 -5.785 -12.789 1.00 89.75 180 ASN A CA 1
ATOM 1393 C C . ASN A 1 180 ? 8.327 -5.365 -11.894 1.00 89.75 180 ASN A C 1
ATOM 1395 O O . ASN A 1 180 ? 8.700 -6.118 -10.995 1.00 89.75 180 ASN A O 1
ATOM 1399 N N . SER A 1 181 ? 8.853 -4.145 -12.061 1.00 89.81 181 SER A N 1
ATOM 1400 C CA . SER A 1 181 ? 9.927 -3.597 -11.215 1.00 89.81 181 SER A CA 1
ATOM 1401 C C . SER A 1 181 ? 9.517 -3.406 -9.744 1.00 89.81 181 SER A C 1
ATOM 1403 O O . SER A 1 181 ? 10.360 -3.421 -8.847 1.00 89.81 181 SER A O 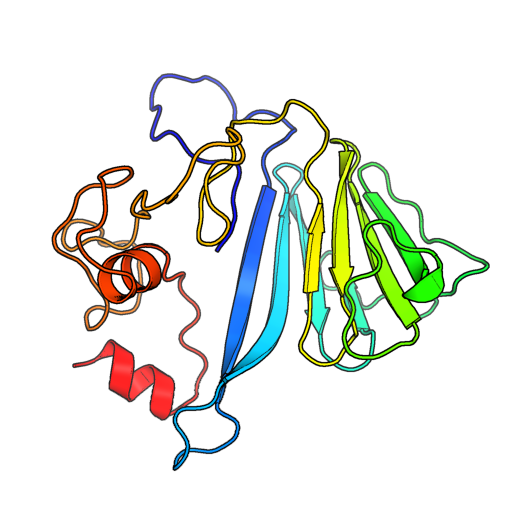1
ATOM 1405 N N . TRP A 1 182 ? 8.215 -3.277 -9.465 1.00 88.88 182 TRP A N 1
ATOM 1406 C CA . TRP A 1 182 ? 7.649 -3.130 -8.117 1.00 88.88 182 TRP A CA 1
ATOM 1407 C C . TRP A 1 182 ? 7.053 -4.426 -7.550 1.00 88.88 182 TRP A C 1
ATOM 1409 O O . TRP A 1 182 ? 6.373 -4.392 -6.512 1.00 88.88 182 TRP A O 1
ATOM 1419 N N . PHE A 1 183 ? 7.297 -5.563 -8.204 1.00 86.19 183 PHE A N 1
ATOM 1420 C CA . PHE A 1 183 ? 6.897 -6.872 -7.704 1.00 86.19 183 PHE A CA 1
ATOM 1421 C C . PHE A 1 183 ? 7.606 -7.178 -6.376 1.00 86.19 183 PHE A C 1
ATOM 1423 O O . PHE A 1 183 ? 8.816 -6.985 -6.237 1.00 86.19 183 PHE A O 1
ATOM 1430 N N . ALA A 1 184 ? 6.843 -7.625 -5.379 1.00 74.50 184 ALA A N 1
ATOM 1431 C CA . ALA A 1 184 ? 7.339 -7.936 -4.044 1.00 74.50 184 ALA A CA 1
ATOM 1432 C C . ALA A 1 184 ? 6.883 -9.338 -3.628 1.00 74.50 184 ALA A C 1
ATOM 1434 O O . ALA A 1 184 ? 5.726 -9.707 -3.823 1.00 74.50 184 ALA A O 1
ATOM 1435 N N . GLU A 1 185 ? 7.835 -10.089 -3.084 1.00 62.31 185 GLU A N 1
ATOM 1436 C CA . GLU A 1 185 ? 7.861 -11.532 -2.836 1.00 62.31 185 GLU A CA 1
ATOM 1437 C C . GLU A 1 185 ? 6.704 -12.087 -2.008 1.00 62.31 185 GLU A C 1
ATOM 1439 O O . GLU A 1 185 ? 6.841 -12.419 -0.829 1.00 62.31 185 GLU A O 1
ATOM 1444 N N . LYS A 1 186 ? 5.550 -12.271 -2.632 1.00 57.41 186 LYS A N 1
ATOM 1445 C CA . LYS A 1 186 ? 4.634 -13.315 -2.187 1.00 57.41 186 LYS A CA 1
ATOM 1446 C C . LYS A 1 186 ? 4.200 -14.122 -3.380 1.00 57.41 186 LYS A C 1
ATOM 1448 O O . LYS A 1 186 ? 3.139 -13.878 -3.952 1.00 57.41 186 LYS A O 1
ATOM 1453 N N . ILE A 1 187 ? 5.018 -15.118 -3.714 1.00 54.81 187 ILE A N 1
ATOM 1454 C CA . ILE A 1 187 ? 4.532 -16.264 -4.468 1.00 54.81 187 ILE A CA 1
ATOM 1455 C C . ILE A 1 187 ? 3.521 -16.953 -3.554 1.00 54.81 187 ILE A C 1
ATOM 1457 O O . ILE A 1 187 ? 3.873 -17.708 -2.653 1.00 54.81 187 ILE A O 1
ATOM 1461 N N . GLY A 1 188 ? 2.240 -16.627 -3.719 1.00 54.88 188 GLY A N 1
ATOM 1462 C CA . GLY A 1 188 ? 1.198 -17.457 -3.132 1.00 54.88 188 GLY A CA 1
ATOM 1463 C C . GLY A 1 188 ? 1.308 -18.867 -3.713 1.00 54.88 188 GLY A C 1
ATOM 1464 O O . GLY A 1 188 ? 1.704 -19.021 -4.868 1.00 54.88 188 GLY A O 1
ATOM 1465 N N . ASP A 1 189 ? 0.875 -19.889 -2.972 1.00 60.72 189 ASP A N 1
ATOM 1466 C CA . ASP A 1 189 ? 0.870 -21.301 -3.412 1.00 60.72 189 ASP A CA 1
ATOM 1467 C C . ASP A 1 189 ? 0.005 -21.582 -4.666 1.00 60.72 189 ASP A C 1
ATOM 1469 O O . ASP A 1 189 ? -0.217 -22.730 -5.050 1.00 60.72 189 ASP A O 1
ATOM 1473 N N . SER A 1 190 ? -0.517 -20.545 -5.324 1.00 66.69 190 SER A N 1
ATOM 1474 C CA . SER A 1 190 ? -1.260 -20.673 -6.568 1.00 66.69 190 SER A CA 1
ATOM 1475 C C . SER A 1 190 ? -0.345 -21.123 -7.710 1.00 66.69 190 SER A C 1
ATOM 1477 O O . SER A 1 190 ? 0.710 -20.534 -7.963 1.00 66.69 190 SER A O 1
ATOM 1479 N N . SER A 1 191 ? -0.798 -22.126 -8.459 1.00 71.00 191 SER A N 1
ATOM 1480 C CA . SER A 1 191 ? -0.131 -22.604 -9.674 1.00 71.00 191 SER A CA 1
ATOM 1481 C C . SER A 1 191 ? 0.090 -21.488 -10.699 1.00 71.00 191 SER A C 1
ATOM 1483 O O . SER A 1 191 ? 1.143 -21.441 -11.324 1.00 71.00 191 SER A O 1
ATOM 1485 N N . ALA A 1 192 ? -0.859 -20.553 -10.815 1.00 71.44 192 ALA A N 1
ATOM 1486 C CA . ALA A 1 192 ? -0.759 -19.405 -11.712 1.00 71.44 192 ALA A CA 1
ATOM 1487 C C . ALA A 1 192 ? 0.429 -18.487 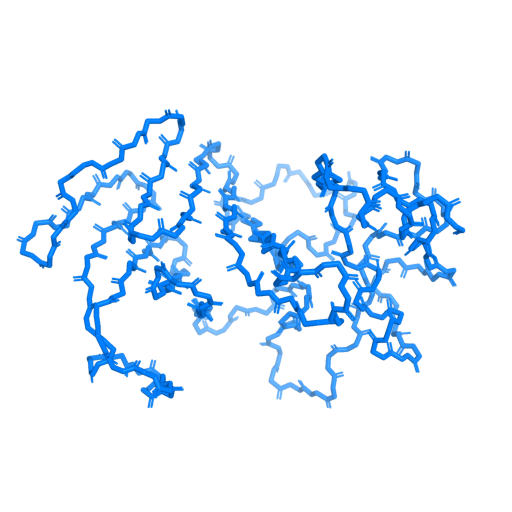-11.371 1.00 71.44 192 ALA A C 1
ATOM 1489 O O . ALA A 1 192 ? 1.139 -18.042 -12.267 1.00 71.44 192 ALA A O 1
ATOM 1490 N N . CYS A 1 193 ? 0.681 -18.227 -10.083 1.00 73.00 193 CYS A N 1
ATOM 1491 C CA . CYS A 1 193 ? 1.834 -17.424 -9.671 1.00 73.00 193 CYS A CA 1
ATOM 1492 C C . CYS A 1 193 ? 3.155 -18.159 -9.939 1.00 73.00 193 CYS A C 1
ATOM 1494 O O . CYS A 1 193 ? 4.109 -17.553 -10.419 1.00 73.00 193 CYS A O 1
ATOM 1496 N N . GLN A 1 194 ? 3.200 -19.475 -9.705 1.00 75.12 194 GLN A N 1
ATOM 1497 C CA . GLN A 1 194 ? 4.385 -20.278 -10.023 1.00 75.12 194 GLN A CA 1
ATOM 1498 C C . GLN A 1 194 ? 4.691 -20.309 -11.525 1.00 75.12 194 GLN A C 1
ATOM 1500 O O . GLN A 1 194 ? 5.860 -20.297 -11.898 1.00 75.12 194 GLN A O 1
ATOM 1505 N N . GLU A 1 195 ? 3.667 -20.360 -12.378 1.00 76.00 195 GLU A N 1
ATOM 1506 C CA . GLU A 1 195 ? 3.828 -20.295 -13.833 1.00 76.00 195 GLU A CA 1
ATOM 1507 C C . GLU A 1 195 ? 4.426 -18.952 -14.265 1.00 76.00 195 GLU A C 1
ATOM 1509 O O . GLU A 1 195 ? 5.426 -18.933 -14.976 1.00 76.00 195 GLU A O 1
ATOM 1514 N N . GLU A 1 196 ? 3.877 -17.841 -13.767 1.00 76.31 196 GLU A N 1
ATOM 1515 C CA . GLU A 1 196 ? 4.364 -16.496 -14.095 1.00 76.31 196 GLU A CA 1
ATOM 1516 C C . GLU A 1 196 ? 5.780 -16.198 -13.587 1.00 76.31 196 GLU A C 1
ATOM 1518 O O . GLU A 1 196 ? 6.461 -15.347 -14.155 1.00 76.31 196 GLU A O 1
ATOM 1523 N N . CYS A 1 197 ? 6.215 -16.854 -12.510 1.00 77.94 197 CYS A N 1
ATOM 1524 C CA . CYS A 1 197 ? 7.511 -16.584 -11.888 1.00 77.94 197 CYS A CA 1
ATOM 1525 C C . CYS A 1 197 ? 8.651 -17.489 -12.352 1.00 77.94 197 CYS A C 1
ATOM 1527 O O . CYS A 1 197 ? 9.811 -17.167 -12.096 1.00 77.94 197 CYS A O 1
ATOM 1529 N N . ARG A 1 198 ? 8.345 -18.611 -13.011 1.00 70.88 198 ARG A N 1
ATOM 1530 C CA . ARG A 1 198 ? 9.345 -19.567 -13.520 1.00 70.88 198 ARG A CA 1
ATOM 1531 C C . ARG A 1 198 ? 9.728 -19.346 -14.986 1.00 70.88 198 ARG A C 1
ATOM 1533 O O . ARG A 1 198 ? 10.659 -20.009 -15.438 1.00 70.88 198 ARG A O 1
ATOM 1540 N N . SER A 1 199 ? 8.973 -18.522 -15.717 1.00 57.91 199 SER A N 1
ATOM 1541 C CA . SER A 1 199 ? 9.090 -18.335 -17.171 1.00 57.91 199 SER A CA 1
ATOM 1542 C C . SER A 1 199 ? 10.235 -17.424 -17.577 1.00 57.91 199 SER A C 1
ATOM 1544 O O . SER A 1 199 ? 10.255 -16.302 -17.035 1.00 57.91 199 SER A O 1
#

InterPro domains:
  IPR001846 von Willebrand factor, type D domain [PS51233] (1-194)

Foldseek 3Di:
DKWLCQDPDPPDPDDPQATKDKDFDWDDPDPVDPDIFRQWIWMQGPVRWIWIQGAPRWIATPNRTDDDAEQVDWDDDPFKIWHKDWLVPDVVSPDPDTDIWIWIATNQGWIKTHPSHGDIDIDDDPPQQSMDAPVARPPPDDDRQFFAQQAPPDPPAQFQLLHHPDHGGDGDPDPSRRNSRRDHDDPDPDPSSVVSRPD

Secondary structure (DSSP, 8-state):
-EES-----TTS-S--TT-EEEEEEEEESSSS---EEEEEEEEEETTS-EEEEETTTEEEETTEEE----SSS-EE-SSEEEEEEEGGG-SS---SS-SEEEEEEETTS-EEEE-SSS-EEEEPPTT----EETT---SS-S---B--S-BTT--S-S-GGG-BSS-TTPBPSSHHHHHHHT--S---S-HHHHHHHH-